Protein AF-A0A958TNK3-F1 (afdb_monomer_lite)

Radius of gyration: 30.86 Å; chains: 1; bounding box: 101×64×63 Å

Foldseek 3Di:
DVVVVVVVVVVVVVVVVVDDPVPPVPPVPPPDPDDEPDPADQQQEAEAEAQLLCLHDQQFHAQVSNCPRPSNVVQVVVVVHNHHDFFHPHFPHQQRWEDEPNHTPGGGGWDQLPVGTDGPQVSCVVVVHDDDDRDHYLQQAPELQGRGHHFYLDALLQQVFFQSSVVGSRVSNHANDNGGHNLNSNVVSVGQEYEYEQRQQSLVLVCVLVVNPCPRHRPDPVSSVVSVCCNVCSCPVNPRYYYYDYHPDSCPDCQFVVQAQLNADCPPPLCVVLLVVCCVPPQVLLQVLCVVVPNHQQGHRDDNHDRFGDKDFDPPAQFCLVSQLVSCCVPPNNVVSNVSSVVPRRIGGGDRPRTDGNVVVVVPSAFDPPDDPPVGD

Structure (mmCIF, N/CA/C/O backbone):
data_AF-A0A958TNK3-F1
#
_entry.id   AF-A0A958TNK3-F1
#
loop_
_atom_site.group_PDB
_atom_site.id
_atom_site.type_symbol
_atom_site.label_atom_id
_atom_site.label_alt_id
_atom_site.label_comp_id
_atom_site.label_asym_id
_atom_site.label_entity_id
_atom_site.label_seq_id
_atom_site.pdbx_PDB_ins_code
_atom_site.Cartn_x
_atom_site.Cartn_y
_atom_site.Cartn_z
_atom_site.occupancy
_atom_site.B_iso_or_equiv
_atom_site.auth_seq_id
_atom_site.auth_comp_id
_atom_site.auth_asym_id
_atom_site.auth_atom_id
_atom_site.pdbx_PDB_model_num
ATOM 1 N N . MET A 1 1 ? -66.612 41.570 -27.155 1.00 53.38 1 MET A N 1
ATOM 2 C CA . MET A 1 1 ? -66.924 41.486 -25.703 1.00 53.38 1 MET A CA 1
ATOM 3 C C . MET A 1 1 ? -67.588 40.175 -25.244 1.00 53.38 1 MET A C 1
ATOM 5 O O . MET A 1 1 ? -67.762 40.020 -24.043 1.00 53.38 1 MET A O 1
ATOM 9 N N . LYS A 1 2 ? -67.952 39.217 -26.122 1.00 54.91 2 LYS A N 1
ATOM 10 C CA . LYS A 1 2 ? -68.613 37.965 -25.689 1.00 54.91 2 LYS A CA 1
ATOM 11 C C . LYS A 1 2 ? -67.648 36.881 -25.172 1.00 54.91 2 LYS A C 1
ATOM 13 O O . LYS A 1 2 ? -68.051 36.101 -24.327 1.00 54.91 2 LYS A O 1
ATOM 18 N N . THR A 1 3 ? -66.380 36.882 -25.586 1.00 58.56 3 THR A N 1
ATOM 19 C CA . THR A 1 3 ? -65.400 35.835 -25.217 1.00 58.56 3 THR A CA 1
ATOM 20 C C . THR A 1 3 ? -64.622 36.130 -23.928 1.00 58.56 3 THR A C 1
ATOM 22 O O . THR A 1 3 ? -64.261 35.213 -23.203 1.00 58.56 3 THR A O 1
ATOM 25 N N . ILE A 1 4 ? -64.433 37.412 -23.584 1.00 71.44 4 ILE A N 1
ATOM 26 C CA . ILE A 1 4 ? -63.709 37.849 -22.372 1.00 71.44 4 ILE A CA 1
ATOM 27 C C . ILE A 1 4 ? -64.405 37.395 -21.082 1.00 71.44 4 ILE A C 1
ATOM 29 O O . ILE A 1 4 ? -63.732 37.067 -20.113 1.00 71.44 4 ILE A O 1
ATOM 33 N N . LYS A 1 5 ? -65.743 37.326 -21.073 1.00 66.69 5 LYS A N 1
ATOM 34 C CA . LYS A 1 5 ? -66.503 36.889 -19.893 1.00 66.69 5 LYS A CA 1
ATOM 35 C C . LYS A 1 5 ? -66.262 35.416 -19.561 1.00 66.69 5 LYS A C 1
ATOM 37 O O . LYS A 1 5 ? -66.186 35.086 -18.388 1.00 66.69 5 LYS A O 1
ATOM 42 N N . TYR A 1 6 ? -66.092 34.562 -20.571 1.00 70.94 6 TYR A N 1
ATOM 43 C CA . TYR A 1 6 ? -65.785 33.147 -20.361 1.00 70.94 6 TYR A CA 1
ATOM 44 C C . TYR A 1 6 ? -64.335 32.951 -19.922 1.00 70.94 6 TYR A C 1
ATOM 46 O O . TYR A 1 6 ? -64.097 32.176 -19.011 1.00 70.94 6 TYR A O 1
ATOM 54 N N . ILE A 1 7 ? -63.392 33.727 -20.468 1.00 74.06 7 ILE A N 1
ATOM 55 C CA . ILE A 1 7 ? -61.983 33.691 -20.041 1.00 74.06 7 ILE A CA 1
ATOM 56 C C . ILE A 1 7 ? -61.833 34.159 -18.584 1.00 74.06 7 ILE A C 1
ATOM 58 O O . ILE A 1 7 ? -61.132 33.517 -17.812 1.00 74.06 7 ILE A O 1
ATOM 62 N N . LEU A 1 8 ? -62.527 35.229 -18.179 1.00 74.06 8 LEU A N 1
ATOM 63 C CA . LEU A 1 8 ? -62.543 35.689 -16.784 1.00 74.06 8 LEU A CA 1
ATOM 64 C C . LEU A 1 8 ? -63.206 34.675 -15.847 1.00 74.06 8 LEU A C 1
ATOM 66 O O . LEU A 1 8 ? -62.714 34.465 -14.745 1.00 74.06 8 LEU A O 1
ATOM 70 N N . LEU A 1 9 ? -64.279 34.010 -16.283 1.00 73.31 9 LEU A N 1
ATOM 71 C CA . LEU A 1 9 ? -64.936 32.974 -15.487 1.00 73.31 9 LEU A CA 1
ATOM 72 C C . LEU A 1 9 ? -64.046 31.729 -15.329 1.00 73.31 9 LEU A C 1
ATOM 74 O O . LEU A 1 9 ? -63.971 31.172 -14.239 1.00 73.31 9 LEU A O 1
ATOM 78 N N . SER A 1 10 ? -63.318 31.340 -16.381 1.00 70.62 10 SER A N 1
ATOM 79 C CA . SER A 1 10 ? -62.314 30.271 -16.337 1.00 70.62 10 SER A CA 1
ATOM 80 C C . SER A 1 10 ? -61.117 30.637 -15.458 1.00 70.62 10 SER A C 1
ATOM 82 O O . SER A 1 10 ? -60.660 29.798 -14.694 1.00 70.62 10 SER A O 1
ATOM 84 N N . ALA A 1 11 ? -60.637 31.883 -15.507 1.00 70.62 11 ALA A N 1
ATOM 85 C CA . ALA A 1 11 ? -59.545 32.356 -14.654 1.00 70.62 11 ALA A CA 1
ATOM 86 C C . ALA A 1 11 ? -59.946 32.413 -13.170 1.00 70.62 11 ALA A C 1
ATOM 88 O O . ALA A 1 11 ? -59.134 32.103 -12.306 1.00 70.62 11 ALA A O 1
ATOM 89 N N . ILE A 1 12 ? -61.206 32.747 -12.874 1.00 72.12 12 ILE A N 1
ATOM 90 C CA . ILE A 1 12 ? -61.763 32.704 -11.516 1.00 72.12 12 ILE A CA 1
ATOM 91 C C . ILE A 1 12 ? -61.903 31.251 -11.033 1.00 72.12 12 ILE A C 1
ATOM 93 O O . ILE A 1 12 ? -61.515 30.948 -9.912 1.00 72.12 12 ILE A O 1
ATOM 97 N N . LEU A 1 13 ? -62.389 30.336 -11.879 1.00 65.88 13 LEU A N 1
ATOM 98 C CA . LEU A 1 13 ? -62.483 28.905 -11.553 1.00 65.88 13 LEU A CA 1
ATOM 99 C C . LEU A 1 13 ? -61.108 28.262 -11.316 1.00 65.88 13 LEU A C 1
ATOM 101 O O . LEU A 1 13 ? -60.961 27.487 -10.377 1.00 65.88 13 LEU A O 1
ATOM 105 N N . ILE A 1 14 ? -60.100 28.616 -12.117 1.00 65.62 14 ILE A N 1
ATOM 106 C CA . ILE A 1 14 ? -58.718 28.156 -11.918 1.00 65.62 14 ILE A CA 1
ATOM 107 C C . ILE A 1 14 ? -58.116 28.809 -10.664 1.00 65.62 14 ILE A C 1
ATOM 109 O O . ILE A 1 14 ? -57.473 28.117 -9.888 1.00 65.62 14 ILE A O 1
ATOM 113 N N . GLY A 1 15 ? -58.393 30.092 -10.401 1.00 63.41 15 GLY A N 1
ATOM 114 C CA . GLY A 1 15 ? -57.914 30.802 -9.208 1.00 63.41 15 GLY A CA 1
ATOM 115 C C . GLY A 1 15 ? -58.521 30.323 -7.882 1.00 63.41 15 GLY A C 1
ATOM 116 O O . GLY A 1 15 ? -57.849 30.385 -6.859 1.00 63.41 15 GLY A O 1
ATOM 117 N N . PHE A 1 16 ? -59.756 29.802 -7.884 1.00 57.78 16 PHE A N 1
ATOM 118 C CA . PHE A 1 16 ? -60.359 29.145 -6.711 1.00 57.78 16 PHE A CA 1
ATOM 119 C C . PHE A 1 16 ? -59.995 27.656 -6.592 1.00 57.78 16 PHE A C 1
ATOM 121 O O . PHE A 1 16 ? -60.150 27.082 -5.521 1.00 57.78 16 PHE A O 1
ATOM 128 N N . SER A 1 17 ? -59.499 27.037 -7.668 1.00 58.56 17 SER A N 1
ATOM 129 C CA . SER A 1 17 ? -58.980 25.663 -7.678 1.00 58.56 17 SER A CA 1
ATOM 130 C C . SER A 1 17 ? -57.476 25.588 -7.387 1.00 58.56 17 SER A C 1
ATOM 132 O O . SER A 1 17 ? -56.976 24.488 -7.165 1.00 58.56 17 SER A O 1
ATOM 134 N N . SER A 1 18 ? -56.743 26.708 -7.429 1.00 54.41 18 SER A N 1
ATOM 135 C CA . SER A 1 18 ? -55.276 26.713 -7.347 1.00 54.41 18 SER A CA 1
ATOM 136 C C . SER A 1 18 ? -54.702 26.983 -5.958 1.00 54.41 18 SER A C 1
ATOM 138 O O . SER A 1 18 ? -53.487 27.063 -5.850 1.00 54.41 18 SER A O 1
ATOM 140 N N . CYS A 1 19 ? -55.523 27.144 -4.916 1.00 58.47 19 CYS A N 1
ATOM 141 C CA . CYS A 1 19 ? -55.042 27.279 -3.537 1.00 58.47 19 CYS A CA 1
ATOM 142 C C . CYS A 1 19 ? -56.043 26.684 -2.539 1.00 58.47 19 CYS A C 1
ATOM 144 O O . CYS A 1 19 ? -56.707 27.397 -1.790 1.00 58.47 19 CYS A O 1
ATOM 146 N N . SER A 1 20 ? -56.105 25.362 -2.507 1.00 51.72 20 SER A N 1
ATOM 147 C CA . SER A 1 20 ? -56.088 24.650 -1.233 1.00 51.72 20 SER A CA 1
ATOM 148 C C . SER A 1 20 ? -55.360 23.338 -1.488 1.00 51.72 20 SER A C 1
ATOM 150 O O . SER A 1 20 ? -55.982 22.292 -1.671 1.00 51.72 20 SER A O 1
ATOM 152 N N . GLU A 1 21 ? -54.030 23.403 -1.580 1.00 46.47 21 GLU A N 1
ATOM 153 C CA . GLU A 1 21 ? -53.270 22.260 -1.093 1.00 46.47 21 GLU A CA 1
ATOM 154 C C . GLU A 1 21 ? -53.630 22.190 0.386 1.00 46.47 21 GLU A C 1
ATOM 156 O O . GLU A 1 21 ? -53.242 23.043 1.186 1.00 46.47 21 GLU A O 1
ATOM 161 N N . ASP A 1 22 ? -54.495 21.234 0.709 1.00 49.38 22 ASP A N 1
ATOM 162 C CA . ASP A 1 22 ? -54.652 20.701 2.054 1.00 49.38 22 ASP A CA 1
ATOM 163 C C . ASP A 1 22 ? -53.335 19.967 2.365 1.00 49.38 22 ASP A C 1
ATOM 165 O O . ASP A 1 22 ? -53.289 18.755 2.548 1.00 49.38 22 ASP A O 1
ATOM 169 N N . ASP A 1 23 ? -52.226 20.711 2.362 1.00 50.12 23 ASP A N 1
ATOM 170 C CA . ASP A 1 23 ? -50.974 20.307 2.971 1.00 50.12 23 ASP A CA 1
ATOM 171 C C . ASP A 1 23 ? -51.233 20.405 4.468 1.00 50.12 23 ASP A C 1
ATOM 173 O O . ASP A 1 23 ? -50.803 21.320 5.179 1.00 50.12 23 ASP A O 1
ATOM 177 N N . SER A 1 24 ? -52.022 19.449 4.960 1.00 54.31 24 SER A N 1
ATOM 178 C CA . SER A 1 24 ? -51.917 19.036 6.336 1.00 54.31 24 SER A CA 1
ATOM 179 C C . SER A 1 24 ? -50.426 18.844 6.578 1.00 54.31 24 SER A C 1
ATOM 181 O O . SER A 1 24 ? -49.809 17.943 6.017 1.00 54.31 24 SER A O 1
ATOM 183 N N . ASN A 1 25 ? -49.859 19.680 7.443 1.00 52.59 25 ASN A N 1
ATOM 184 C CA . ASN A 1 25 ? -48.531 19.505 8.030 1.00 52.59 25 ASN A CA 1
ATOM 185 C C . ASN A 1 25 ? -48.393 18.178 8.810 1.00 52.59 25 ASN A C 1
ATOM 187 O O . ASN A 1 25 ? -47.415 17.984 9.534 1.00 52.59 25 ASN A O 1
ATOM 191 N N . ASP A 1 26 ? -49.348 17.261 8.668 1.00 56.66 26 ASP A N 1
ATOM 192 C CA . ASP A 1 26 ? -49.180 15.851 8.935 1.00 56.66 26 ASP A CA 1
ATOM 193 C C . ASP A 1 26 ? -48.172 15.317 7.917 1.00 56.66 26 ASP A C 1
ATOM 195 O O . ASP A 1 26 ? -48.509 14.697 6.908 1.00 56.66 26 ASP A O 1
ATOM 199 N N . MET A 1 27 ? -46.887 15.552 8.207 1.00 57.31 27 MET A N 1
ATOM 200 C CA . MET A 1 27 ? -45.857 14.609 7.808 1.00 57.31 27 MET A CA 1
ATOM 201 C C . MET A 1 27 ? -46.426 13.235 8.135 1.00 57.31 27 MET A C 1
ATOM 203 O O . MET A 1 27 ? -46.647 12.927 9.309 1.00 57.31 27 MET A O 1
ATOM 207 N N . VAL A 1 28 ? -46.717 12.437 7.111 1.00 61.59 28 VAL A N 1
ATOM 208 C CA . VAL A 1 28 ? -46.969 11.017 7.299 1.00 61.59 28 VAL A CA 1
ATOM 209 C C . VAL A 1 28 ? -45.675 10.491 7.903 1.00 61.59 28 VAL A C 1
ATOM 211 O O . VAL A 1 28 ? -44.688 10.274 7.203 1.00 61.59 28 VAL A O 1
ATOM 214 N N . VAL A 1 29 ? -45.635 10.411 9.233 1.00 66.38 29 VAL A N 1
ATOM 215 C CA . VAL A 1 29 ? -44.546 9.780 9.961 1.00 66.38 29 VAL A CA 1
ATOM 216 C C . VAL A 1 29 ? -44.725 8.303 9.673 1.00 66.38 29 VAL A C 1
ATOM 218 O O . VAL A 1 29 ? -45.420 7.597 10.401 1.00 66.38 29 VAL A O 1
ATOM 221 N N . GLU A 1 30 ? -44.169 7.864 8.545 1.00 73.56 30 GLU A N 1
ATOM 222 C CA . GLU A 1 30 ? -43.957 6.453 8.259 1.00 73.56 30 GLU A CA 1
ATOM 223 C C . GLU A 1 30 ? -43.263 5.877 9.501 1.00 73.56 30 GLU A C 1
ATOM 225 O O . GLU A 1 30 ? -42.163 6.332 9.845 1.00 73.56 30 GLU A O 1
ATOM 230 N N . PRO A 1 31 ? -43.908 4.962 10.247 1.00 78.25 31 PRO A N 1
ATOM 231 C CA . PRO A 1 31 ? -43.285 4.384 11.418 1.00 78.25 31 PRO A CA 1
ATOM 232 C C . PRO A 1 31 ? -42.034 3.653 10.942 1.00 78.25 31 PRO A C 1
ATOM 234 O O . PRO A 1 31 ? -42.117 2.666 10.209 1.00 78.25 31 PRO A O 1
ATOM 237 N N . LEU A 1 32 ? -40.866 4.169 11.330 1.00 80.50 32 LEU A N 1
ATOM 238 C CA . LEU A 1 32 ? -39.608 3.493 11.061 1.00 80.50 32 LEU A CA 1
ATOM 239 C C . LEU A 1 32 ? -39.682 2.085 11.666 1.00 80.50 32 LEU A C 1
ATOM 241 O O . LEU A 1 32 ? -40.252 1.921 12.752 1.00 80.50 32 LEU A O 1
ATOM 245 N N . PRO A 1 33 ? -39.129 1.067 10.983 1.00 82.56 33 PRO A N 1
ATOM 246 C CA . PRO A 1 33 ? -39.078 -0.268 11.551 1.00 82.56 33 PRO A CA 1
ATOM 247 C C . PRO A 1 33 ? -38.364 -0.215 12.902 1.00 82.56 33 PRO A C 1
ATOM 249 O O . PRO A 1 33 ? -37.409 0.544 13.087 1.00 82.56 33 PRO A O 1
ATOM 252 N N . GLU A 1 34 ? -38.834 -1.027 13.847 1.00 86.56 34 GLU A N 1
ATOM 253 C CA . GLU A 1 34 ? -38.194 -1.140 15.152 1.00 86.56 34 GLU A CA 1
ATOM 254 C C . GLU A 1 34 ? -36.725 -1.535 14.969 1.00 86.56 34 GLU A C 1
ATOM 256 O O . GLU A 1 34 ? -36.399 -2.504 14.275 1.00 86.56 34 GLU A O 1
ATOM 261 N N . LEU A 1 35 ? -35.828 -0.770 15.592 1.00 87.31 35 LEU A N 1
ATOM 262 C CA . LEU A 1 35 ? -34.416 -1.105 15.603 1.00 87.31 35 LEU A CA 1
ATOM 263 C C . LEU A 1 35 ? -34.222 -2.383 16.421 1.00 87.31 35 LEU A C 1
ATOM 265 O O . LEU A 1 35 ? -34.362 -2.383 17.640 1.00 87.31 35 LEU A O 1
ATOM 269 N N . THR A 1 36 ? -33.858 -3.467 15.744 1.00 90.44 36 THR A N 1
ATOM 270 C CA . THR A 1 36 ? -33.540 -4.747 16.373 1.00 90.44 36 THR A CA 1
ATOM 271 C C . THR A 1 36 ? -32.129 -5.180 16.009 1.00 90.44 36 THR A C 1
ATOM 273 O O . THR A 1 36 ? -31.716 -5.128 14.852 1.00 90.44 36 THR A O 1
ATOM 276 N N . THR A 1 37 ? -31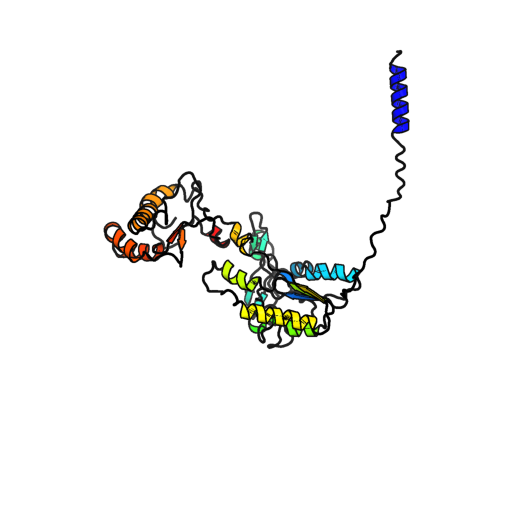.378 -5.644 17.004 1.00 89.81 37 THR A N 1
ATOM 277 C CA . THR A 1 37 ? -30.064 -6.271 16.803 1.00 89.81 37 THR A CA 1
ATOM 278 C C . THR A 1 37 ? -30.180 -7.767 16.492 1.00 89.81 37 THR A C 1
ATOM 280 O O . THR A 1 37 ? -29.174 -8.452 16.282 1.00 89.81 37 THR A O 1
ATOM 283 N N . GLY A 1 38 ? -31.407 -8.302 16.457 1.00 91.25 38 GLY A N 1
ATOM 284 C CA . GLY A 1 38 ? -31.675 -9.723 16.298 1.00 91.25 38 GLY A CA 1
ATOM 285 C C . GLY A 1 38 ? -31.008 -10.535 17.407 1.00 91.25 38 GLY A C 1
ATOM 286 O O . GLY A 1 38 ? -31.445 -10.525 18.550 1.00 91.25 38 GLY A O 1
ATOM 287 N N . SER A 1 39 ? -29.947 -11.263 17.053 1.00 91.25 39 SER A N 1
ATOM 288 C CA . SER A 1 39 ? -29.179 -12.088 17.996 1.00 91.25 39 SER A CA 1
ATOM 289 C C . SER A 1 39 ? -27.736 -11.611 18.198 1.00 91.25 39 SER A C 1
ATOM 291 O O . SER A 1 39 ? -26.928 -12.358 18.759 1.00 91.25 39 SER A O 1
ATOM 293 N N . ALA A 1 40 ? -27.388 -10.429 17.682 1.00 93.62 40 ALA A N 1
ATOM 294 C CA . ALA A 1 40 ? -26.079 -9.819 17.869 1.00 93.62 40 ALA A CA 1
ATOM 295 C C . ALA A 1 40 ? -26.028 -9.054 19.199 1.00 93.62 40 ALA A C 1
ATOM 297 O O . ALA A 1 40 ? -26.969 -8.345 19.554 1.00 93.62 40 ALA A O 1
ATOM 298 N N . ASP A 1 41 ? -24.911 -9.190 19.910 1.00 96.19 41 ASP A N 1
ATOM 299 C CA . ASP A 1 41 ? -24.635 -8.482 21.158 1.00 96.19 41 ASP A CA 1
ATOM 300 C C . ASP A 1 41 ? -23.468 -7.517 20.943 1.00 96.19 41 ASP A C 1
ATOM 302 O O . ASP A 1 41 ? -22.305 -7.919 20.946 1.00 96.19 41 ASP A O 1
ATOM 306 N N . PHE A 1 42 ? -23.775 -6.235 20.758 1.00 97.12 42 PHE A N 1
ATOM 307 C CA . PHE A 1 42 ? -22.773 -5.198 20.510 1.00 97.12 42 PHE A CA 1
ATOM 308 C C . PHE A 1 42 ? -22.191 -4.570 21.786 1.00 97.12 42 PHE A C 1
ATOM 310 O O . PHE A 1 42 ? -21.427 -3.603 21.691 1.00 97.12 42 PHE A O 1
ATOM 317 N N . SER A 1 43 ? -22.527 -5.084 22.976 1.00 97.12 43 SER A N 1
ATOM 318 C CA . SER A 1 43 ? -22.109 -4.492 24.257 1.00 97.12 43 SER A CA 1
ATOM 319 C C . SER A 1 43 ? -20.586 -4.357 24.396 1.00 97.12 43 SER A C 1
ATOM 321 O O . SER A 1 43 ? -20.106 -3.403 25.013 1.00 97.12 43 SER A O 1
ATOM 323 N N . LYS A 1 44 ? -19.811 -5.237 23.750 1.00 98.00 44 LYS A N 1
ATOM 324 C CA . LYS A 1 44 ? -18.354 -5.134 23.623 1.00 98.00 44 LYS A CA 1
ATOM 325 C C . LYS A 1 44 ? -17.893 -5.446 22.197 1.00 98.00 44 LYS A C 1
ATOM 327 O O . LYS A 1 44 ? -17.463 -6.558 21.889 1.00 98.00 44 LYS A O 1
ATOM 332 N N . TYR A 1 45 ? -17.961 -4.440 21.328 1.00 98.69 45 TYR A N 1
ATOM 333 C CA . TYR A 1 45 ? -17.415 -4.517 19.972 1.00 98.69 45 TYR A CA 1
ATOM 334 C C . TYR A 1 45 ? -15.883 -4.397 19.971 1.00 98.69 45 TYR A C 1
ATOM 336 O O . TYR A 1 45 ? -15.350 -3.426 20.510 1.00 98.69 45 TYR A O 1
ATOM 344 N N . VAL A 1 46 ? -15.182 -5.349 19.346 1.00 98.81 46 VAL A N 1
ATOM 345 C CA . VAL A 1 46 ? -13.727 -5.301 19.111 1.00 98.81 46 VAL A CA 1
ATOM 346 C C . VAL A 1 46 ? -13.422 -5.462 17.623 1.00 98.81 46 VAL A C 1
ATOM 348 O O . VAL A 1 46 ? -13.855 -6.418 16.983 1.00 98.81 46 VAL A O 1
ATOM 351 N N . ALA A 1 47 ? -12.644 -4.542 17.066 1.00 98.75 47 ALA A N 1
ATOM 352 C CA . ALA A 1 47 ? -12.209 -4.591 15.678 1.00 98.75 47 ALA A CA 1
ATOM 353 C C . ALA A 1 47 ? -10.747 -5.032 15.597 1.00 98.75 47 ALA A C 1
ATOM 355 O O . ALA A 1 47 ? -9.895 -4.466 16.278 1.00 98.75 47 ALA A O 1
ATOM 356 N N . VAL A 1 48 ? -10.449 -6.024 14.758 1.00 98.75 48 VAL A N 1
ATOM 357 C CA . VAL A 1 48 ? -9.090 -6.536 14.543 1.00 98.75 48 VAL A CA 1
ATOM 358 C C . VAL A 1 48 ? -8.811 -6.580 13.043 1.00 98.75 48 VAL A C 1
ATOM 360 O O . VAL A 1 48 ? -9.640 -7.033 12.252 1.00 98.75 48 VAL A O 1
ATOM 363 N N . GLY A 1 49 ? -7.640 -6.101 12.638 1.00 97.88 49 GLY A N 1
ATOM 364 C CA . GLY A 1 49 ? -7.249 -6.081 11.234 1.00 97.88 49 GLY A CA 1
ATOM 365 C C . GLY A 1 49 ? -5.999 -5.248 11.003 1.00 97.88 49 GLY A C 1
ATOM 366 O O . GLY A 1 49 ? -5.177 -5.070 11.905 1.00 97.88 49 GLY A O 1
ATOM 367 N N . ALA A 1 50 ? -5.846 -4.749 9.781 1.00 96.62 50 ALA A N 1
ATOM 368 C CA . ALA A 1 50 ? -4.667 -3.994 9.378 1.00 96.62 50 ALA A CA 1
ATOM 369 C C . ALA A 1 50 ? -4.952 -2.482 9.273 1.00 96.62 50 ALA A C 1
ATOM 371 O O . ALA A 1 50 ? -5.502 -1.861 10.185 1.00 96.62 50 ALA A O 1
ATOM 372 N N . SER A 1 51 ? -4.557 -1.879 8.151 1.00 96.38 51 SER A N 1
ATOM 373 C CA . SER A 1 51 ? -4.549 -0.434 7.927 1.00 96.38 51 SER A CA 1
ATOM 374 C C . SER A 1 51 ? -5.952 0.193 7.917 1.00 96.38 51 SER A C 1
ATOM 376 O O . SER A 1 51 ? -6.159 1.204 8.585 1.00 96.38 51 SER A O 1
ATOM 378 N N . PHE A 1 52 ? -6.931 -0.405 7.227 1.00 94.69 52 PHE A N 1
ATOM 379 C CA . PHE A 1 52 ? -8.300 0.136 7.168 1.00 94.69 52 PHE A CA 1
ATOM 380 C C . PHE A 1 52 ? -8.996 0.104 8.528 1.00 94.69 52 PHE A C 1
ATOM 382 O O . PHE A 1 52 ? -9.622 1.085 8.925 1.00 94.69 52 PHE A O 1
ATOM 389 N N . THR A 1 53 ? -8.813 -0.981 9.284 1.00 98.19 53 THR A N 1
ATOM 390 C CA . THR A 1 53 ? -9.300 -1.093 10.665 1.00 98.19 53 THR A CA 1
ATOM 391 C C . THR A 1 53 ? -8.728 0.010 11.545 1.00 98.19 53 THR A C 1
ATOM 393 O O . THR A 1 53 ? -9.456 0.598 12.337 1.00 98.19 53 THR A O 1
ATOM 396 N N . ALA A 1 54 ? -7.447 0.346 11.370 1.00 98.31 54 ALA A N 1
ATOM 397 C CA . ALA A 1 54 ? -6.803 1.400 12.142 1.00 98.31 54 ALA A CA 1
ATOM 398 C C . ALA A 1 54 ? -7.344 2.802 11.815 1.00 98.31 54 ALA A C 1
ATOM 400 O O . ALA A 1 54 ? -7.195 3.698 12.635 1.00 98.31 54 ALA A O 1
ATOM 401 N N . GLY A 1 55 ? -7.936 3.016 10.634 1.00 98.06 55 GLY A N 1
ATOM 402 C CA . GLY A 1 55 ? -8.209 4.356 10.101 1.00 98.06 55 GLY A CA 1
ATOM 403 C C . GLY A 1 55 ? -7.012 4.977 9.377 1.00 98.06 55 GLY A C 1
ATOM 404 O O . GLY A 1 55 ? -6.870 6.198 9.342 1.00 98.06 55 GLY A O 1
ATOM 405 N N . TYR A 1 56 ? -6.116 4.146 8.834 1.00 97.81 56 TYR A N 1
ATOM 406 C CA . TYR A 1 56 ? -5.002 4.609 8.012 1.00 97.81 56 TYR A CA 1
ATOM 407 C C . TYR A 1 56 ? -5.529 5.146 6.678 1.00 97.81 56 TYR A C 1
ATOM 409 O O . TYR A 1 56 ? -6.230 4.445 5.948 1.00 97.81 56 TYR A O 1
ATOM 417 N N . THR A 1 57 ? -5.162 6.377 6.343 1.00 96.88 57 THR A N 1
ATOM 418 C CA . THR A 1 57 ? -5.555 7.041 5.097 1.00 96.88 57 THR A CA 1
ATOM 419 C C . THR A 1 57 ? -4.485 8.047 4.697 1.00 96.88 57 THR A C 1
ATOM 421 O O . THR A 1 57 ? -3.619 8.393 5.496 1.00 96.88 57 THR A O 1
ATOM 424 N N . ASP A 1 58 ? -4.504 8.503 3.447 1.00 96.12 58 ASP A N 1
ATOM 425 C CA . ASP A 1 58 ? -3.559 9.499 2.934 1.00 96.12 58 ASP A CA 1
ATOM 426 C C . ASP A 1 58 ? -2.077 9.136 3.174 1.00 96.12 58 ASP A C 1
ATOM 428 O O . ASP A 1 58 ? -1.234 10.009 3.341 1.00 96.12 58 ASP A O 1
ATOM 432 N N . GLY A 1 59 ? -1.721 7.851 3.248 1.00 94.81 59 GLY A N 1
ATOM 433 C CA . GLY A 1 59 ? -0.343 7.443 3.548 1.00 94.81 59 GLY A CA 1
ATOM 434 C C . GLY A 1 59 ? 0.112 7.704 4.993 1.00 94.81 59 GLY A C 1
ATOM 435 O O . GLY A 1 59 ? 1.316 7.776 5.237 1.00 94.81 59 GLY A O 1
ATOM 436 N N . GLY A 1 60 ? -0.806 7.846 5.955 1.00 97.38 60 GLY A N 1
ATOM 437 C CA . GLY A 1 60 ? -0.473 7.971 7.375 1.00 97.38 60 GLY A CA 1
ATOM 438 C C . GLY A 1 60 ? -1.578 7.495 8.322 1.00 97.38 60 GLY A C 1
ATOM 439 O O . GLY A 1 60 ? -2.712 7.234 7.921 1.00 97.38 60 GLY A O 1
ATOM 440 N N . LEU A 1 61 ? -1.248 7.409 9.613 1.00 98.31 61 LEU A N 1
ATOM 441 C CA . LEU A 1 61 ? -2.229 7.201 10.684 1.00 98.31 61 LEU A CA 1
ATOM 442 C C . LEU A 1 61 ? -2.299 8.465 11.533 1.00 98.31 61 LEU A C 1
ATOM 444 O O . LEU A 1 61 ? -1.269 8.971 11.972 1.00 98.31 61 LEU A O 1
ATOM 448 N N . PHE A 1 62 ? -3.501 8.983 11.756 1.00 98.38 62 PHE A N 1
ATOM 449 C CA . PHE A 1 62 ? -3.709 10.237 12.469 1.00 98.38 62 PHE A CA 1
ATOM 450 C C . PHE A 1 62 ? -5.103 10.318 13.088 1.00 98.38 62 PHE A C 1
ATOM 452 O O . PHE A 1 62 ? -6.006 9.611 12.645 1.00 98.38 62 PHE A O 1
ATOM 459 N N . ILE A 1 63 ? -5.282 11.213 14.067 1.00 98.56 63 ILE A N 1
ATOM 460 C CA . ILE A 1 63 ? -6.515 11.332 14.866 1.00 98.56 63 ILE A CA 1
ATOM 461 C C . ILE A 1 63 ? -7.763 11.398 13.981 1.00 98.56 63 ILE A C 1
ATOM 463 O O . ILE A 1 63 ? -8.644 10.556 14.120 1.00 98.56 63 ILE A O 1
ATOM 467 N N . ALA A 1 64 ? -7.822 12.332 13.029 1.00 98.31 64 ALA A N 1
ATOM 468 C CA . ALA A 1 64 ? -9.012 12.494 12.195 1.00 98.31 64 ALA A CA 1
ATOM 469 C C . ALA A 1 64 ? -9.299 11.255 11.321 1.00 98.31 64 ALA A C 1
ATOM 471 O O . ALA A 1 64 ? -10.461 10.911 11.124 1.00 98.31 64 ALA A O 1
ATOM 472 N N . GLY A 1 65 ? -8.274 10.542 10.839 1.00 98.25 65 GLY A N 1
ATOM 473 C CA . GLY A 1 65 ? -8.457 9.271 10.127 1.00 98.25 65 GLY A CA 1
ATOM 474 C C . GLY A 1 65 ? -9.004 8.166 11.037 1.00 98.25 65 GLY A C 1
ATOM 475 O O . GLY A 1 65 ? -9.910 7.431 10.653 1.00 98.25 65 GLY A O 1
ATOM 476 N N . GLN A 1 66 ? -8.524 8.097 12.280 1.00 98.62 66 GLN A N 1
ATOM 477 C CA . GLN A 1 66 ? -9.001 7.140 13.283 1.00 98.62 66 GLN A CA 1
ATOM 478 C C . GLN A 1 66 ? -10.445 7.432 13.712 1.00 98.62 66 GLN A C 1
ATOM 480 O O . GLN A 1 66 ? -11.255 6.512 13.839 1.00 98.62 66 GLN A O 1
ATOM 485 N N . GLU A 1 67 ? -10.793 8.702 13.910 1.00 98.19 67 GLU A N 1
ATOM 486 C CA . GLU A 1 67 ? -12.148 9.141 14.266 1.00 98.19 67 GLU A CA 1
ATOM 487 C C . GLU A 1 67 ? -13.165 8.924 13.139 1.00 98.19 67 GLU A C 1
ATOM 489 O O . GLU A 1 67 ? -14.345 8.756 13.420 1.00 98.19 67 GLU A O 1
ATOM 494 N N . ASN A 1 68 ? -12.710 8.843 11.887 1.00 97.88 68 ASN A N 1
ATOM 495 C CA . ASN A 1 68 ? -13.545 8.526 10.724 1.00 97.88 68 ASN A CA 1
ATOM 496 C C . ASN A 1 68 ? -13.317 7.096 10.200 1.00 97.88 68 ASN A C 1
ATOM 498 O O . ASN A 1 68 ? -13.690 6.770 9.073 1.00 97.88 68 ASN A O 1
ATOM 502 N N . SER A 1 69 ? -12.687 6.230 10.998 1.00 98.25 69 SER A N 1
ATOM 503 C CA . SER A 1 69 ? -12.460 4.836 10.622 1.00 98.25 69 SER A CA 1
ATOM 504 C C . SER A 1 69 ? -13.772 4.050 10.598 1.00 98.25 69 SER A C 1
ATOM 506 O O . SER A 1 69 ? -14.700 4.328 11.364 1.00 98.25 69 SER A O 1
ATOM 508 N N . PHE A 1 70 ? -13.850 3.016 9.755 1.00 97.75 70 PHE A N 1
ATOM 509 C CA . PHE A 1 70 ? -15.065 2.204 9.673 1.00 97.75 70 PHE A CA 1
ATOM 510 C C . PHE A 1 70 ? -15.453 1.571 11.029 1.00 97.75 70 PHE A C 1
ATOM 512 O O . PHE A 1 70 ? -16.648 1.572 11.330 1.00 97.75 70 PHE A O 1
ATOM 519 N N . PRO A 1 71 ? -14.529 1.092 11.902 1.00 98.38 71 PRO A N 1
ATOM 520 C CA . PRO A 1 71 ? -14.928 0.562 13.200 1.00 98.38 71 PRO A CA 1
ATOM 521 C C . PRO A 1 71 ? -15.520 1.638 14.104 1.00 98.38 71 PRO A C 1
ATOM 523 O O . PRO A 1 71 ? -16.490 1.373 14.812 1.00 98.38 71 PRO A O 1
ATOM 526 N N . LYS A 1 72 ? -14.984 2.863 14.054 1.00 98.38 72 LYS A N 1
ATOM 527 C CA . LYS A 1 72 ? -15.526 3.986 14.816 1.00 98.38 72 LYS A CA 1
ATOM 528 C C . LYS A 1 72 ? -16.949 4.317 14.366 1.00 98.38 72 LYS A C 1
ATOM 530 O O . LYS A 1 72 ? -17.844 4.331 15.209 1.00 98.38 72 LYS A O 1
ATOM 535 N N . ILE A 1 73 ? -17.173 4.446 13.061 1.00 98.31 73 ILE A N 1
ATOM 536 C CA . ILE A 1 73 ? -18.504 4.697 12.487 1.00 98.31 73 ILE A CA 1
ATOM 537 C C . ILE A 1 73 ? -19.478 3.563 12.847 1.00 98.31 73 ILE A C 1
ATOM 539 O O . ILE A 1 73 ? -20.591 3.817 13.303 1.00 98.31 73 ILE A O 1
ATOM 543 N N . MET A 1 74 ? -19.058 2.298 12.719 1.00 97.62 74 MET A N 1
ATOM 544 C CA . MET A 1 74 ? -19.884 1.151 13.115 1.00 97.62 74 MET A CA 1
ATOM 545 C C . MET A 1 74 ? -20.237 1.182 14.602 1.00 97.62 74 MET A C 1
ATOM 547 O O . MET A 1 74 ? -21.384 0.924 14.956 1.00 97.62 74 MET A O 1
ATOM 551 N N . SER A 1 75 ? -19.287 1.531 15.474 1.00 98.12 75 SER A N 1
ATOM 552 C CA . SER A 1 75 ? -19.538 1.606 16.917 1.00 98.12 75 SER A CA 1
ATOM 553 C C . SER A 1 75 ? -20.597 2.647 17.285 1.00 98.12 75 SER A C 1
ATOM 555 O O . SER A 1 75 ? -21.396 2.416 18.190 1.00 98.12 75 SER A O 1
ATOM 557 N N . GLU A 1 76 ? -20.653 3.761 16.553 1.00 97.56 76 GLU A N 1
ATOM 558 C CA . GLU A 1 76 ? -21.665 4.802 16.747 1.00 97.56 76 GLU A CA 1
ATOM 559 C C . GLU A 1 76 ? -23.057 4.303 16.356 1.00 97.56 76 GLU A C 1
ATOM 561 O O . GLU A 1 76 ? -24.026 4.577 17.062 1.00 97.56 76 GLU A O 1
ATOM 566 N N . GLN A 1 77 ? -23.156 3.496 15.295 1.00 96.00 77 GLN A N 1
ATOM 567 C CA . GLN A 1 77 ? -24.414 2.838 14.929 1.00 96.00 77 GLN A CA 1
ATOM 568 C C . GLN A 1 77 ? -24.802 1.759 15.947 1.00 96.00 77 GLN A C 1
ATOM 570 O O . GLN A 1 77 ? -25.960 1.655 16.346 1.00 96.00 77 GLN A O 1
ATOM 575 N N . PHE A 1 78 ? -23.835 0.977 16.428 1.00 96.69 78 PHE A N 1
ATOM 576 C CA . PHE A 1 78 ? -24.076 -0.049 17.439 1.00 96.69 78 PHE A CA 1
ATOM 577 C C . PHE A 1 78 ? -24.560 0.528 18.766 1.00 96.69 78 PHE A C 1
ATOM 579 O O . PHE A 1 78 ? -25.382 -0.108 19.422 1.00 96.69 78 PHE A O 1
ATOM 586 N N . ALA A 1 79 ? -24.133 1.738 19.137 1.00 95.81 79 ALA A N 1
ATOM 587 C CA . ALA A 1 79 ? -24.628 2.425 20.329 1.00 95.81 79 ALA A CA 1
ATOM 588 C C . ALA A 1 79 ? -26.159 2.605 20.315 1.00 95.81 79 ALA A C 1
ATOM 590 O O . ALA A 1 79 ? -26.792 2.525 21.367 1.00 95.81 79 ALA A O 1
ATOM 591 N N . MET A 1 80 ? -26.776 2.756 19.135 1.00 92.94 80 MET A N 1
ATOM 592 C CA . MET A 1 80 ? -28.238 2.829 18.998 1.00 92.94 80 MET A CA 1
ATOM 593 C C . MET A 1 80 ? -28.928 1.497 19.345 1.00 92.94 80 MET A C 1
ATOM 595 O O . MET A 1 80 ? -30.075 1.496 19.780 1.00 92.94 80 MET A O 1
ATOM 599 N N . GLY A 1 81 ? -28.227 0.369 19.185 1.00 91.56 81 GLY A N 1
ATOM 600 C CA . GLY A 1 81 ? -28.696 -0.988 19.485 1.00 91.56 81 GLY A CA 1
ATOM 601 C C . GLY A 1 81 ? -28.169 -1.564 20.806 1.00 91.56 81 GLY A C 1
ATOM 602 O O . GLY A 1 81 ? -28.076 -2.782 20.934 1.00 91.56 81 GLY A O 1
ATOM 603 N N . GLY A 1 82 ? -27.772 -0.725 21.769 1.00 93.00 82 GLY A N 1
ATOM 604 C CA . GLY A 1 82 ? -27.231 -1.178 23.062 1.00 93.00 82 GLY A CA 1
ATOM 605 C C . GLY A 1 82 ? -25.727 -1.481 23.061 1.00 93.00 82 GLY A C 1
ATOM 606 O O . GLY A 1 82 ? -25.230 -2.156 23.963 1.00 93.00 82 GLY A O 1
ATOM 607 N N . GLY A 1 83 ? -24.998 -0.998 22.055 1.00 95.81 83 GLY A N 1
ATOM 608 C CA . GLY A 1 83 ? -23.546 -1.105 21.978 1.00 95.81 83 GLY A CA 1
ATOM 609 C C . GLY A 1 83 ? -22.819 -0.320 23.071 1.00 95.81 83 GLY A C 1
ATOM 610 O O . GLY A 1 83 ? -23.286 0.722 23.532 1.00 95.81 83 GLY A O 1
ATOM 611 N N . GLY A 1 84 ? -21.665 -0.838 23.492 1.00 95.00 84 GLY A N 1
ATOM 612 C CA . GLY A 1 84 ? -20.829 -0.214 24.518 1.00 95.00 84 GLY A CA 1
ATOM 613 C C . GLY A 1 84 ? -19.926 0.905 23.996 1.00 95.00 84 GLY A C 1
ATOM 614 O O . GLY A 1 84 ? -19.950 1.277 22.823 1.00 95.00 84 GLY A O 1
ATOM 615 N N . SER A 1 85 ? -19.076 1.431 24.882 1.00 96.00 85 SER A N 1
ATOM 616 C CA . SER A 1 85 ? -18.050 2.399 24.493 1.00 96.00 85 SER A CA 1
ATOM 617 C C . SER A 1 85 ? -17.001 1.770 23.569 1.00 96.00 85 SER A C 1
ATOM 619 O O . SER A 1 85 ? -16.636 0.598 23.702 1.00 96.00 85 SER A O 1
ATOM 621 N N . PHE A 1 86 ? -16.497 2.584 22.639 1.00 98.44 86 PHE A N 1
ATOM 622 C CA . PHE A 1 86 ? -15.466 2.194 21.685 1.00 98.44 86 PHE A CA 1
ATOM 623 C C . PHE A 1 86 ? -14.255 3.116 21.805 1.00 98.44 86 PHE A C 1
ATOM 625 O O . PHE A 1 86 ? -14.312 4.292 21.432 1.00 98.44 86 PHE A O 1
ATOM 632 N N . THR A 1 87 ? -13.160 2.588 22.349 1.00 98.25 87 THR A N 1
ATOM 633 C CA . THR A 1 87 ? -11.893 3.303 22.513 1.00 98.25 87 THR A CA 1
ATOM 634 C C . THR A 1 87 ? -10.902 2.905 21.424 1.00 98.25 87 THR A C 1
ATOM 636 O O . THR A 1 87 ? -10.802 1.743 21.026 1.00 98.25 87 THR A O 1
ATOM 639 N N . GLN A 1 88 ? -10.147 3.889 20.936 1.00 98.00 88 GLN A N 1
ATOM 640 C CA . GLN A 1 88 ? -9.132 3.705 19.901 1.00 98.00 88 GLN A CA 1
ATOM 641 C C . GLN A 1 88 ? -7.781 4.219 20.396 1.00 98.00 88 GLN A C 1
ATOM 643 O O . GLN A 1 88 ? -7.751 5.213 21.128 1.00 98.00 88 GLN A O 1
ATOM 648 N N . PRO A 1 89 ? -6.668 3.600 19.978 1.00 97.75 89 PRO A N 1
ATOM 649 C CA . PRO A 1 89 ? -5.336 4.073 20.321 1.00 97.75 89 PRO A CA 1
ATOM 650 C C . PRO A 1 89 ? -4.948 5.270 19.452 1.00 97.75 89 PRO A C 1
ATOM 652 O O . PRO A 1 89 ? -4.175 5.149 18.494 1.00 97.75 89 PRO A O 1
ATOM 655 N N . LEU A 1 90 ? -5.519 6.433 19.763 1.00 98.38 90 LEU A N 1
ATOM 656 C CA . LEU A 1 90 ? -5.298 7.640 18.979 1.00 98.38 90 LEU A CA 1
ATOM 657 C C . LEU A 1 90 ? -3.802 7.980 18.871 1.00 98.38 90 LEU A C 1
ATOM 659 O O . LEU A 1 90 ? -2.999 7.763 19.790 1.00 98.38 90 LEU A O 1
ATOM 663 N N . MET A 1 91 ? -3.424 8.483 17.703 1.00 98.19 91 MET A N 1
ATOM 664 C CA . MET A 1 91 ? -2.157 9.172 17.493 1.00 98.19 91 MET A CA 1
ATOM 665 C C . MET A 1 91 ? -2.172 10.490 18.281 1.00 98.19 91 MET A C 1
ATOM 667 O O . MET A 1 91 ? -3.228 10.969 18.690 1.00 98.19 91 MET A O 1
ATOM 671 N N . ASN A 1 92 ? -1.008 11.091 18.503 1.00 98.06 92 ASN A N 1
ATOM 672 C CA . ASN A 1 92 ? -0.909 12.340 19.264 1.00 98.06 92 ASN A CA 1
ATOM 673 C C . ASN A 1 92 ? -1.273 13.580 18.429 1.00 98.06 92 ASN A C 1
ATOM 675 O O . ASN A 1 92 ? -1.483 14.657 18.981 1.00 98.06 92 ASN A O 1
ATOM 679 N N . ASP A 1 93 ? -1.319 13.450 17.101 1.00 97.50 93 ASP A N 1
ATOM 680 C CA . ASP A 1 93 ? -1.450 14.572 16.178 1.00 97.50 93 ASP A CA 1
ATOM 681 C C . ASP A 1 93 ? -2.095 14.172 14.834 1.00 97.50 93 ASP A C 1
ATOM 683 O O . ASP A 1 93 ? -2.468 13.019 14.601 1.00 97.50 93 ASP A O 1
ATOM 687 N N . ASN A 1 94 ? -2.240 15.167 13.948 1.00 98.00 94 ASN A N 1
ATOM 688 C CA . ASN A 1 94 ? -2.790 15.016 12.599 1.00 98.00 94 ASN A CA 1
ATOM 689 C C . ASN A 1 94 ? -1.741 15.035 11.472 1.00 98.00 94 ASN A C 1
ATOM 691 O O . ASN A 1 94 ? -2.087 15.233 10.300 1.00 98.00 94 ASN A O 1
ATOM 695 N N . THR A 1 95 ? -0.460 14.841 11.809 1.00 98.06 95 THR A N 1
ATOM 696 C CA . THR A 1 95 ? 0.632 14.835 10.822 1.00 98.06 95 THR A CA 1
ATOM 697 C C . THR A 1 95 ? 0.682 13.548 10.011 1.00 98.06 95 THR A C 1
ATOM 699 O O . THR A 1 95 ? 1.182 13.569 8.891 1.00 98.06 95 THR A O 1
ATOM 702 N N . GLY A 1 96 ? 0.157 12.443 10.551 1.00 97.44 96 GLY A N 1
ATOM 703 C CA . GLY A 1 96 ? 0.185 11.114 9.933 1.00 97.44 96 GLY A CA 1
ATOM 704 C C . GLY A 1 96 ? 1.454 10.306 10.199 1.00 97.44 96 GLY A C 1
ATOM 705 O O . GLY A 1 96 ? 1.452 9.090 9.992 1.00 97.44 96 GLY A O 1
ATOM 706 N N . GLY A 1 97 ? 2.517 10.977 10.646 1.00 96.19 97 GLY A N 1
ATOM 707 C CA . GLY A 1 97 ? 3.819 10.373 10.884 1.00 96.19 97 GLY A CA 1
ATOM 708 C C . GLY A 1 97 ? 3.938 9.711 12.252 1.00 96.19 97 GLY A C 1
ATOM 709 O O . GLY A 1 97 ? 3.140 9.937 13.164 1.00 96.19 97 GLY A O 1
ATOM 710 N N . ILE A 1 98 ? 4.984 8.903 12.400 1.00 98.00 98 ILE A N 1
ATOM 711 C CA . ILE A 1 98 ? 5.359 8.279 13.671 1.00 98.00 98 ILE A CA 1
ATOM 712 C C . ILE A 1 98 ? 6.876 8.308 13.832 1.00 98.00 98 ILE A C 1
ATOM 714 O O . ILE A 1 98 ? 7.620 8.086 12.873 1.00 98.00 98 ILE A O 1
ATOM 718 N N . LEU A 1 99 ? 7.327 8.603 15.046 1.00 98.38 99 LEU A N 1
ATOM 719 C CA . LEU A 1 99 ? 8.726 8.581 15.446 1.00 98.38 99 LEU A CA 1
ATOM 720 C C . LEU A 1 99 ? 9.095 7.214 16.032 1.00 98.38 99 LEU A C 1
ATOM 722 O O . LEU A 1 99 ? 8.268 6.565 16.674 1.00 98.38 99 LEU A O 1
ATOM 726 N N . VAL A 1 100 ? 10.345 6.809 15.830 1.00 97.75 100 VAL A N 1
ATOM 727 C CA . VAL A 1 100 ? 11.007 5.718 16.550 1.00 97.75 100 VAL A CA 1
ATOM 728 C C . VAL A 1 100 ? 12.309 6.277 17.105 1.00 97.75 100 VAL A C 1
ATOM 730 O O . VAL A 1 100 ? 13.210 6.647 16.348 1.00 97.75 100 VAL A O 1
ATOM 733 N N . GLY A 1 101 ? 12.397 6.388 18.431 1.00 96.69 101 GLY A N 1
ATOM 734 C CA . GLY A 1 101 ? 13.577 6.959 19.087 1.00 96.69 101 GLY A CA 1
ATOM 735 C C . GLY A 1 101 ? 13.830 8.415 18.677 1.00 96.69 101 GLY A C 1
ATOM 736 O O . GLY A 1 101 ? 14.976 8.808 18.458 1.00 96.69 101 GLY A O 1
ATOM 737 N N . GLY A 1 102 ? 12.761 9.198 18.502 1.00 96.44 102 GLY A N 1
ATOM 738 C CA . GLY A 1 102 ? 12.827 10.604 18.093 1.00 96.44 102 GLY A CA 1
ATOM 739 C C . GLY A 1 102 ? 13.068 10.845 16.598 1.00 96.44 102 GLY A C 1
ATOM 740 O O . GLY A 1 102 ? 13.077 11.998 16.172 1.00 96.44 102 GLY A O 1
ATOM 741 N N . THR A 1 103 ? 13.237 9.796 15.787 1.00 96.94 103 THR A N 1
ATOM 742 C CA . THR A 1 103 ? 13.438 9.918 14.333 1.00 96.94 103 THR A CA 1
ATOM 743 C C . THR A 1 103 ? 12.177 9.491 13.580 1.00 96.94 103 THR A C 1
ATOM 745 O O . THR A 1 103 ? 11.622 8.446 13.919 1.00 96.94 103 THR A O 1
ATOM 748 N N . PRO A 1 104 ? 11.709 10.230 12.555 1.00 95.81 104 PRO A N 1
ATOM 749 C CA . PRO A 1 104 ? 10.560 9.810 11.754 1.00 95.81 104 PRO A CA 1
ATOM 750 C C . PRO A 1 104 ? 10.787 8.447 11.087 1.00 95.81 104 PRO A C 1
ATOM 752 O O . PRO A 1 104 ? 11.638 8.315 10.210 1.00 95.81 104 PRO A O 1
ATOM 755 N N . ALA A 1 105 ? 10.003 7.445 11.485 1.00 95.50 105 ALA A N 1
ATOM 756 C CA . ALA A 1 105 ? 9.923 6.147 10.813 1.00 95.50 105 ALA A CA 1
ATOM 757 C C . ALA A 1 105 ? 8.900 6.173 9.668 1.00 95.50 105 ALA A C 1
ATOM 759 O O . ALA A 1 105 ? 9.041 5.471 8.670 1.00 95.50 105 ALA A O 1
ATOM 760 N N . THR A 1 106 ? 7.874 7.015 9.789 1.00 94.62 106 THR A N 1
ATOM 761 C CA . THR A 1 106 ? 6.960 7.364 8.696 1.00 94.62 106 THR A CA 1
ATOM 762 C C . THR A 1 106 ? 6.816 8.876 8.648 1.00 94.62 106 THR A C 1
ATOM 764 O O . THR A 1 106 ? 6.716 9.528 9.690 1.00 94.62 106 THR A O 1
ATOM 767 N N . GLY A 1 107 ? 6.859 9.428 7.436 1.00 93.94 107 GLY A N 1
ATOM 768 C CA . GLY A 1 107 ? 6.763 10.863 7.198 1.00 93.94 107 GLY A CA 1
ATOM 769 C C . GLY A 1 107 ? 5.344 11.411 7.343 1.00 93.94 107 GLY A C 1
ATOM 770 O O . GLY A 1 107 ? 4.425 10.737 7.797 1.00 93.94 107 GLY A O 1
ATOM 771 N N . TYR A 1 108 ? 5.180 12.665 6.936 1.00 98.06 108 TYR A N 1
ATOM 772 C CA . TYR A 1 108 ? 3.884 13.332 6.910 1.00 98.06 108 TYR A CA 1
ATOM 773 C C . TYR A 1 108 ? 2.926 12.652 5.927 1.00 98.06 108 TYR A C 1
ATOM 775 O O . TYR A 1 108 ? 3.332 12.286 4.822 1.00 98.06 108 TYR A O 1
ATOM 783 N N . ARG A 1 109 ? 1.646 12.564 6.301 1.00 97.88 109 ARG A N 1
ATOM 784 C CA . ARG A 1 109 ? 0.572 12.135 5.399 1.00 97.88 109 ARG A CA 1
ATOM 785 C C . ARG A 1 109 ? 0.474 13.039 4.174 1.00 97.88 109 ARG A C 1
ATOM 787 O O . ARG A 1 109 ? 0.940 14.182 4.162 1.00 97.88 109 ARG A O 1
ATOM 794 N N . LEU A 1 110 ? -0.204 12.528 3.167 1.00 97.62 110 LEU A N 1
ATOM 795 C CA . LEU A 1 110 ? -0.544 13.221 1.945 1.00 97.62 110 LEU A CA 1
ATOM 796 C C . LEU A 1 110 ? -1.755 14.142 2.156 1.00 97.62 110 LEU A C 1
ATOM 798 O O . LEU A 1 110 ? -2.613 13.926 3.010 1.00 97.62 110 LEU A O 1
ATOM 802 N N . VAL A 1 111 ? -1.810 15.195 1.350 1.00 97.12 111 VAL A N 1
ATOM 803 C CA . VAL A 1 111 ? -2.958 16.090 1.184 1.00 97.12 111 VAL A CA 1
ATOM 804 C C . VAL A 1 111 ? -3.098 16.450 -0.288 1.00 97.12 111 VAL A C 1
ATOM 806 O O . VAL A 1 111 ? -2.139 16.342 -1.052 1.00 97.12 111 VAL A O 1
ATOM 809 N N . PHE A 1 112 ? -4.277 16.903 -0.709 1.00 95.69 112 PHE A N 1
ATOM 810 C CA . PHE A 1 112 ? -4.469 17.352 -2.083 1.00 95.69 112 PHE A CA 1
ATOM 811 C C . PHE A 1 112 ? -3.855 18.744 -2.302 1.00 95.69 112 PHE A C 1
ATOM 813 O O . PHE A 1 112 ? -4.359 19.746 -1.798 1.00 95.69 112 PHE A O 1
ATOM 820 N N . GLY A 1 113 ? -2.772 18.807 -3.078 1.00 92.25 113 GLY A N 1
ATOM 821 C CA . GLY A 1 113 ? -2.044 20.038 -3.403 1.00 92.25 113 GLY A CA 1
ATOM 822 C C . GLY A 1 113 ? -2.575 20.797 -4.625 1.00 92.25 113 GLY A C 1
ATOM 823 O O . GLY A 1 113 ? -1.884 21.674 -5.133 1.00 92.25 113 GLY A O 1
ATOM 824 N N . GLY A 1 114 ? -3.754 20.439 -5.144 1.00 91.75 114 GLY A N 1
ATOM 825 C CA . GLY A 1 114 ? -4.374 21.047 -6.330 1.00 91.75 114 GLY A CA 1
ATOM 826 C C . GLY A 1 114 ? -4.142 20.266 -7.628 1.00 91.75 114 GLY A C 1
ATOM 827 O O . GLY A 1 114 ? -5.084 20.062 -8.386 1.00 91.75 114 GLY A O 1
ATOM 828 N N . ALA A 1 115 ? -2.921 19.783 -7.866 1.00 89.38 115 ALA A N 1
ATOM 829 C CA . ALA A 1 115 ? -2.609 18.914 -9.011 1.00 89.38 115 ALA A CA 1
ATOM 830 C C . ALA A 1 115 ? -2.668 17.413 -8.667 1.00 89.38 115 ALA A C 1
ATOM 832 O O . ALA A 1 115 ? -2.801 16.573 -9.551 1.00 89.38 115 ALA A O 1
ATOM 833 N N . GLY A 1 116 ? -2.556 17.071 -7.384 1.00 89.25 116 GLY A N 1
ATOM 834 C CA . GLY A 1 116 ? -2.456 15.697 -6.909 1.00 89.25 116 GLY A CA 1
ATOM 835 C C . GLY A 1 116 ? -2.047 15.631 -5.437 1.00 89.25 116 GLY A C 1
ATOM 836 O O . GLY A 1 116 ? -1.935 16.676 -4.784 1.00 89.25 116 GLY A O 1
ATOM 837 N N . PRO A 1 117 ? -1.845 14.419 -4.895 1.00 92.62 117 PRO A N 1
ATOM 838 C CA . PRO A 1 117 ? -1.385 14.243 -3.527 1.00 92.62 117 PRO A CA 1
ATOM 839 C C . PRO A 1 117 ? 0.050 14.760 -3.355 1.00 92.62 117 PRO A C 1
ATOM 841 O O . PRO A 1 117 ? 0.930 14.474 -4.164 1.00 92.62 117 PRO A O 1
ATOM 844 N N . VAL A 1 118 ? 0.293 15.497 -2.275 1.00 95.56 118 VAL A N 1
ATOM 845 C CA . VAL A 1 118 ? 1.617 15.978 -1.854 1.00 95.56 118 VAL A CA 1
ATOM 846 C C . VAL A 1 118 ? 1.783 15.783 -0.343 1.00 95.56 118 VAL A C 1
ATOM 848 O O . VAL A 1 118 ? 0.780 15.814 0.371 1.00 95.56 118 VAL A O 1
ATOM 851 N N . PRO A 1 119 ? 3.007 15.615 0.186 1.00 97.25 119 PRO A N 1
ATOM 852 C CA . PRO A 1 119 ? 3.224 15.563 1.632 1.00 97.25 119 PRO A CA 1
ATOM 853 C C . PRO A 1 119 ? 2.743 16.839 2.343 1.00 97.25 119 PRO A C 1
ATOM 855 O O . PRO A 1 119 ? 2.992 17.954 1.872 1.00 97.25 119 PRO A O 1
ATOM 858 N N . LEU A 1 120 ? 2.086 16.692 3.499 1.00 98.06 120 LEU A N 1
ATOM 859 C CA . LEU A 1 120 ? 1.501 17.800 4.270 1.00 98.06 120 LEU A CA 1
ATOM 860 C C . LEU A 1 120 ? 2.527 18.888 4.625 1.00 98.06 120 LEU A C 1
ATOM 862 O O . LEU A 1 120 ? 2.223 20.075 4.529 1.00 98.06 120 LEU A O 1
ATOM 866 N N . ASN A 1 121 ? 3.749 18.513 5.007 1.00 97.81 121 ASN A N 1
ATOM 867 C CA . ASN A 1 121 ? 4.807 19.474 5.327 1.00 97.81 121 ASN A CA 1
ATOM 868 C C . ASN A 1 121 ? 5.218 20.315 4.112 1.00 97.81 121 ASN A C 1
ATOM 870 O O . ASN A 1 121 ? 5.410 21.524 4.241 1.00 97.81 121 ASN A O 1
ATOM 874 N N . THR A 1 122 ? 5.326 19.693 2.936 1.00 97.25 122 THR A N 1
ATOM 875 C CA . THR A 1 122 ? 5.615 20.387 1.677 1.00 97.25 122 THR A CA 1
ATOM 876 C C . THR A 1 122 ? 4.473 21.329 1.312 1.00 97.25 122 THR A C 1
ATOM 878 O O . THR A 1 122 ? 4.724 22.486 0.982 1.00 97.25 122 THR A O 1
ATOM 881 N N . TYR A 1 123 ? 3.224 20.871 1.434 1.00 97.69 123 TYR A N 1
ATOM 882 C CA . TYR A 1 123 ? 2.044 21.700 1.189 1.00 97.69 123 TYR A CA 1
ATOM 883 C C . TYR A 1 123 ? 2.019 22.952 2.074 1.00 97.69 123 TYR A C 1
ATOM 885 O O . TYR A 1 123 ? 1.920 24.065 1.562 1.00 97.69 123 TYR A O 1
ATOM 893 N N . LEU A 1 124 ? 2.178 22.789 3.391 1.00 97.75 124 LEU A N 1
ATOM 894 C CA . LEU A 1 124 ? 2.167 23.908 4.339 1.00 97.75 124 LEU A CA 1
ATOM 895 C C . LEU A 1 124 ? 3.339 24.868 4.114 1.00 97.75 124 LEU A C 1
ATOM 897 O O . LEU A 1 124 ? 3.146 26.082 4.135 1.00 97.75 124 LEU A O 1
ATOM 901 N N . THR A 1 125 ? 4.528 24.335 3.818 1.00 97.56 125 THR A N 1
ATOM 902 C CA . THR A 1 125 ? 5.714 25.146 3.508 1.00 97.56 125 THR A CA 1
ATOM 903 C C . THR A 1 125 ? 5.485 26.011 2.267 1.00 97.56 125 THR A C 1
ATOM 905 O O . THR A 1 125 ? 5.793 27.200 2.289 1.00 97.56 125 THR A O 1
ATOM 908 N N . ASN A 1 126 ? 4.878 25.456 1.212 1.00 96.38 126 ASN A N 1
ATOM 909 C CA . ASN A 1 126 ? 4.551 26.200 -0.010 1.00 96.38 126 ASN A CA 1
ATOM 910 C C . ASN A 1 126 ? 3.505 27.304 0.222 1.00 96.38 126 ASN A C 1
ATOM 912 O O . ASN A 1 126 ? 3.493 28.294 -0.505 1.00 96.38 126 ASN A O 1
ATOM 916 N N . LEU A 1 127 ? 2.652 27.158 1.240 1.00 96.44 127 LEU A N 1
ATOM 917 C CA . LEU A 1 127 ? 1.711 28.196 1.673 1.00 96.44 127 LEU A CA 1
ATOM 918 C C . LEU A 1 127 ? 2.330 29.228 2.633 1.00 96.44 127 LEU A C 1
ATOM 920 O O . LEU A 1 127 ? 1.643 30.164 3.036 1.00 96.44 127 LEU A O 1
ATOM 924 N N . GLY A 1 128 ? 3.595 29.064 3.038 1.00 97.12 128 GLY A N 1
ATOM 925 C CA . GLY A 1 128 ? 4.214 29.884 4.084 1.00 97.12 128 GLY A CA 1
ATOM 926 C C . GLY A 1 128 ? 3.607 29.664 5.476 1.00 97.12 128 GLY A C 1
ATOM 927 O O . GLY A 1 128 ? 3.739 30.521 6.349 1.00 97.12 128 GLY A O 1
ATOM 928 N N . ALA A 1 129 ? 2.922 28.537 5.686 1.00 97.56 129 ALA A N 1
ATOM 929 C CA . ALA A 1 129 ? 2.296 28.178 6.951 1.00 97.56 129 ALA A CA 1
ATOM 930 C C . ALA A 1 129 ? 3.259 27.364 7.842 1.00 97.56 129 ALA A C 1
ATOM 932 O O . ALA A 1 129 ? 4.093 26.615 7.325 1.00 97.56 129 ALA A O 1
ATOM 933 N N . PRO A 1 130 ? 3.142 27.452 9.183 1.00 97.50 130 PRO A N 1
ATOM 934 C CA . PRO A 1 130 ? 3.919 26.612 10.089 1.00 97.50 130 PRO A CA 1
ATOM 935 C C . PRO A 1 130 ? 3.658 25.120 9.852 1.00 97.50 130 PRO A C 1
ATOM 937 O O . PRO A 1 130 ? 2.508 24.689 9.769 1.00 97.50 130 PRO A O 1
ATOM 940 N N . VAL A 1 131 ? 4.728 24.324 9.802 1.00 97.94 131 VAL A N 1
ATOM 941 C CA . VAL A 1 131 ? 4.637 22.861 9.737 1.00 97.94 131 VAL A CA 1
ATOM 942 C C . VAL A 1 131 ? 4.570 22.309 11.167 1.00 97.94 131 VAL A C 1
ATOM 944 O O . VAL A 1 131 ? 5.538 22.481 11.913 1.00 97.94 131 VAL A O 1
ATOM 947 N N . PRO A 1 132 ? 3.465 21.663 11.582 1.00 97.06 132 PRO A N 1
ATOM 948 C CA . PRO A 1 132 ? 3.384 21.043 12.900 1.00 97.06 132 PRO A CA 1
ATOM 949 C C . PRO A 1 132 ? 4.363 19.862 12.985 1.00 97.06 132 PRO A C 1
ATOM 951 O O . PRO A 1 132 ? 4.444 19.101 12.027 1.00 97.06 132 PRO A O 1
ATOM 954 N N . PRO A 1 133 ? 5.093 19.672 14.096 1.00 97.06 133 PRO A N 1
ATOM 955 C CA . PRO A 1 133 ? 6.000 18.538 14.238 1.00 97.06 133 PRO A CA 1
ATOM 956 C C . PRO A 1 133 ? 5.231 17.215 14.347 1.00 97.06 133 PRO A C 1
ATOM 958 O O . PRO A 1 133 ? 4.110 17.180 14.852 1.00 97.06 133 PRO A O 1
ATOM 961 N N . ILE A 1 134 ? 5.868 16.116 13.938 1.00 98.12 134 ILE A N 1
ATOM 962 C CA . ILE A 1 134 ? 5.407 14.761 14.268 1.00 98.12 134 ILE A CA 1
ATOM 963 C C . ILE A 1 134 ? 5.665 14.544 15.763 1.00 98.12 134 ILE A C 1
ATOM 965 O O . ILE A 1 134 ? 6.793 14.721 16.222 1.00 98.12 134 ILE A O 1
ATOM 969 N N . THR A 1 135 ? 4.638 14.171 16.525 1.00 97.69 135 THR A N 1
ATOM 970 C CA . THR A 1 135 ? 4.710 14.032 17.994 1.00 97.69 135 THR A CA 1
ATOM 971 C C . THR A 1 135 ? 4.345 12.641 18.499 1.00 97.69 135 THR A C 1
ATOM 973 O O . THR A 1 135 ? 4.518 12.342 19.684 1.00 97.69 135 THR A O 1
ATOM 976 N N . THR A 1 136 ? 3.834 11.769 17.631 1.00 98.06 136 THR A N 1
ATOM 977 C CA . THR A 1 136 ? 3.571 10.380 18.009 1.00 98.06 136 THR A CA 1
ATOM 978 C C . THR A 1 136 ? 4.869 9.583 18.035 1.00 98.06 136 THR A C 1
ATOM 980 O O . THR A 1 136 ? 5.537 9.468 17.015 1.00 98.06 136 THR A O 1
ATOM 983 N N . GLU A 1 137 ? 5.208 9.005 19.187 1.00 97.75 137 GLU A N 1
ATOM 984 C CA . GLU A 1 137 ? 6.406 8.180 19.390 1.00 97.75 137 GLU A CA 1
ATOM 985 C C . GLU A 1 137 ? 6.011 6.720 19.632 1.00 97.75 137 GLU A C 1
ATOM 987 O O . GLU A 1 137 ? 5.190 6.429 20.506 1.00 97.75 137 GLU A O 1
ATOM 992 N N . ALA A 1 138 ? 6.609 5.808 18.865 1.00 96.88 138 ALA A N 1
ATOM 993 C CA . ALA A 1 138 ? 6.366 4.372 18.946 1.00 96.88 138 ALA A CA 1
ATOM 994 C C . ALA A 1 138 ? 6.770 3.788 20.305 1.00 96.88 138 ALA A C 1
ATOM 996 O O . ALA A 1 138 ? 6.085 2.914 20.834 1.00 96.88 138 ALA A O 1
ATOM 997 N N . GLY A 1 139 ? 7.861 4.300 20.887 1.00 95.62 139 GLY A N 1
ATOM 998 C CA . GLY A 1 139 ? 8.340 3.884 22.206 1.00 95.62 139 GLY A CA 1
ATOM 999 C C . GLY A 1 139 ? 7.442 4.305 23.376 1.00 95.62 139 GLY A C 1
ATOM 1000 O O . GLY A 1 139 ? 7.622 3.803 24.484 1.00 95.62 139 GLY A O 1
ATOM 1001 N N . ASN A 1 140 ? 6.472 5.201 23.159 1.00 97.38 140 ASN A N 1
ATOM 1002 C CA . ASN A 1 140 ? 5.502 5.577 24.184 1.00 97.38 140 ASN A CA 1
ATOM 1003 C C . ASN A 1 140 ? 4.317 4.599 24.179 1.00 97.38 140 ASN A C 1
ATOM 1005 O O . ASN A 1 140 ? 3.329 4.807 23.469 1.00 97.38 140 ASN A O 1
ATOM 1009 N N . ASN A 1 141 ? 4.435 3.525 24.961 1.00 97.50 141 ASN A N 1
ATOM 1010 C CA . ASN A 1 141 ? 3.371 2.541 25.128 1.00 97.50 141 ASN A CA 1
ATOM 1011 C C . ASN A 1 141 ? 2.240 3.100 26.015 1.00 97.50 141 ASN A C 1
ATOM 1013 O O . ASN A 1 141 ? 2.465 3.488 27.160 1.00 97.50 141 ASN A O 1
ATOM 1017 N N . ILE A 1 142 ? 1.024 3.131 25.469 1.00 97.62 142 ILE A N 1
ATOM 1018 C CA . ILE A 1 142 ? -0.190 3.692 26.077 1.00 97.62 142 ILE A CA 1
ATOM 1019 C C . ILE A 1 142 ? -1.132 2.613 26.643 1.00 97.62 142 ILE A C 1
ATOM 1021 O O . ILE A 1 142 ? -2.295 2.890 26.939 1.00 97.62 142 ILE A O 1
ATOM 1025 N N . GLY A 1 143 ? -0.636 1.387 26.819 1.00 96.31 143 GLY A N 1
ATOM 1026 C CA . GLY A 1 143 ? -1.396 0.237 27.303 1.00 96.31 143 GLY A CA 1
ATOM 1027 C C . GLY A 1 143 ? -2.217 -0.442 26.207 1.00 96.31 143 GLY A C 1
ATOM 1028 O O . GLY A 1 143 ? -2.054 -0.156 25.032 1.00 96.31 143 GLY A O 1
ATOM 1029 N N . SER A 1 144 ? -3.110 -1.356 26.593 1.00 97.88 144 SER A N 1
ATOM 1030 C CA . SER A 1 144 ? -3.843 -2.217 25.647 1.00 97.88 144 SER A CA 1
ATOM 1031 C C . SER A 1 144 ? -5.361 -2.246 25.875 1.00 97.88 144 SER A C 1
ATOM 1033 O O . SER A 1 144 ? -6.050 -3.171 25.466 1.00 97.88 144 SER A O 1
ATOM 1035 N N . ASN A 1 145 ? -5.919 -1.251 26.570 1.00 97.75 145 ASN A N 1
ATOM 1036 C CA . ASN A 1 145 ? -7.359 -1.182 26.852 1.00 97.75 145 ASN A CA 1
ATOM 1037 C C . ASN A 1 145 ? -8.106 -0.448 25.723 1.00 97.75 145 ASN A C 1
ATOM 1039 O O . ASN A 1 145 ? -8.576 0.682 25.894 1.00 97.75 145 ASN A O 1
ATOM 1043 N N . PHE A 1 146 ? -8.158 -1.080 24.551 1.00 98.56 146 PHE A N 1
ATOM 1044 C CA . PHE A 1 146 ? -8.754 -0.526 23.336 1.00 98.56 146 PHE A CA 1
ATOM 1045 C C . PHE A 1 146 ? -9.745 -1.488 22.706 1.00 98.56 146 PHE A C 1
ATOM 1047 O O . PHE A 1 146 ? -9.594 -2.695 22.811 1.00 98.56 146 PHE A O 1
ATOM 1054 N N . ASN A 1 147 ? -10.737 -0.963 21.998 1.00 98.75 147 ASN A N 1
ATOM 1055 C CA . ASN A 1 147 ? -11.620 -1.774 21.166 1.00 98.75 147 ASN A CA 1
ATOM 1056 C C . ASN A 1 147 ? -11.063 -1.964 19.746 1.00 98.75 147 ASN A C 1
ATOM 1058 O O . ASN A 1 147 ? -11.449 -2.907 19.061 1.00 98.75 147 ASN A O 1
ATOM 1062 N N . ASN A 1 148 ? -10.185 -1.069 19.284 1.00 98.75 148 ASN A N 1
ATOM 1063 C CA . ASN A 1 148 ? -9.620 -1.110 17.937 1.00 98.75 148 ASN A CA 1
ATOM 1064 C C . ASN A 1 148 ? -8.166 -1.611 17.945 1.00 98.75 148 ASN A C 1
ATOM 1066 O O . ASN A 1 148 ? -7.265 -0.911 18.409 1.00 98.75 148 ASN A O 1
ATOM 1070 N N . PHE A 1 149 ? -7.958 -2.795 17.371 1.00 98.69 149 PHE A N 1
ATOM 1071 C CA . PHE A 1 149 ? -6.668 -3.436 17.110 1.00 98.69 149 PHE A CA 1
ATOM 1072 C C . PHE A 1 149 ? -6.372 -3.516 15.606 1.00 98.69 149 PHE A C 1
ATOM 1074 O O . PHE A 1 149 ? -5.937 -4.544 15.082 1.00 98.69 149 PHE A O 1
ATOM 1081 N N . GLY A 1 150 ? -6.628 -2.423 14.893 1.00 98.38 150 GLY A N 1
ATOM 1082 C CA . GLY A 1 150 ? -6.109 -2.208 13.552 1.00 98.38 150 GLY A CA 1
ATOM 1083 C C . GLY A 1 150 ? -4.629 -1.848 13.593 1.00 98.38 150 GLY A C 1
ATOM 1084 O O . GLY A 1 150 ? -4.262 -0.813 14.150 1.00 98.38 150 GLY A O 1
ATOM 1085 N N . ILE A 1 151 ? -3.778 -2.681 12.994 1.00 98.38 151 ILE A N 1
ATOM 1086 C CA . ILE A 1 151 ? -2.332 -2.446 12.948 1.00 98.38 151 ILE A CA 1
ATOM 1087 C C . ILE A 1 151 ? -1.896 -2.162 11.503 1.00 98.38 151 ILE A C 1
ATOM 1089 O O . ILE A 1 151 ? -1.852 -3.089 10.687 1.00 98.38 151 ILE A O 1
ATOM 1093 N N . PRO A 1 152 ? -1.551 -0.908 11.147 1.00 97.62 152 PRO A N 1
ATOM 1094 C CA . PRO A 1 152 ? -1.119 -0.587 9.792 1.00 97.62 152 PRO A CA 1
ATOM 1095 C C . PRO A 1 152 ? 0.045 -1.464 9.320 1.00 97.62 152 PRO A C 1
ATOM 1097 O O . PRO A 1 152 ? 1.018 -1.678 10.044 1.00 97.62 152 PRO A O 1
ATOM 1100 N N . GLY A 1 153 ? -0.077 -1.985 8.098 1.00 95.44 153 GLY A N 1
ATOM 1101 C CA . GLY A 1 153 ? 0.926 -2.853 7.472 1.00 95.44 153 GLY A CA 1
ATOM 1102 C C . GLY A 1 153 ? 0.969 -4.298 7.991 1.00 95.44 153 GLY A C 1
ATOM 1103 O O . GLY A 1 153 ? 1.792 -5.084 7.520 1.00 95.44 153 GLY A O 1
ATOM 1104 N N . ALA A 1 154 ? 0.102 -4.693 8.929 1.00 97.81 154 ALA A N 1
ATOM 1105 C CA . ALA A 1 154 ? 0.056 -6.078 9.388 1.00 97.81 154 ALA A CA 1
ATOM 1106 C C . ALA A 1 154 ? -0.374 -7.037 8.263 1.00 97.81 154 ALA A C 1
ATOM 1108 O O . ALA A 1 154 ? -1.384 -6.806 7.598 1.00 97.81 154 ALA A O 1
ATOM 1109 N N . LYS A 1 155 ? 0.391 -8.121 8.077 1.00 97.50 155 LYS A N 1
ATOM 1110 C CA . LYS A 1 155 ? -0.015 -9.341 7.371 1.00 97.50 155 LYS A CA 1
ATOM 1111 C C . LYS A 1 155 ? -0.811 -10.226 8.330 1.00 97.50 155 LYS A C 1
ATOM 1113 O O . LYS A 1 155 ? -0.705 -10.064 9.547 1.00 97.50 155 LYS A O 1
ATOM 1118 N N . SER A 1 156 ? -1.559 -11.185 7.798 1.00 97.56 156 SER A N 1
ATOM 1119 C CA . SER A 1 156 ? -2.412 -12.101 8.568 1.00 97.56 156 SER A CA 1
ATOM 1120 C C . SER A 1 156 ? -1.697 -12.712 9.782 1.00 97.56 156 SER A C 1
ATOM 1122 O O . SER A 1 156 ? -2.175 -12.624 10.913 1.00 97.56 156 SER A O 1
ATOM 1124 N N . TRP A 1 157 ? -0.500 -13.255 9.565 1.00 97.81 157 TRP A N 1
ATOM 1125 C CA . TRP A 1 157 ? 0.279 -13.955 10.581 1.00 97.81 157 TRP A CA 1
ATOM 1126 C C . TRP A 1 157 ? 0.899 -13.033 11.633 1.00 97.81 157 TRP A C 1
ATOM 1128 O O . TRP A 1 157 ? 1.136 -13.479 12.757 1.00 97.81 157 TRP A O 1
ATOM 1138 N N . HIS A 1 158 ? 1.105 -11.746 11.334 1.00 98.38 158 HIS A N 1
ATOM 1139 C CA . HIS A 1 158 ? 1.585 -10.787 12.332 1.00 98.38 158 HIS A CA 1
ATOM 1140 C C . HIS A 1 158 ? 0.625 -10.687 13.526 1.00 98.38 158 HIS A C 1
ATOM 1142 O O . HIS A 1 158 ? 1.067 -10.584 14.668 1.00 98.38 158 HIS A O 1
ATOM 1148 N N . LEU A 1 159 ? -0.686 -10.789 13.279 1.00 98.56 159 LEU A N 1
ATOM 1149 C CA . LEU A 1 159 ? -1.725 -10.626 14.300 1.00 98.56 159 LEU A CA 1
ATOM 1150 C C . LEU A 1 159 ? -1.705 -11.729 15.375 1.00 98.56 159 LEU A C 1
ATOM 1152 O O . LEU A 1 159 ? -2.236 -11.545 16.471 1.00 98.56 159 LEU A O 1
ATOM 1156 N N . VAL A 1 160 ? -1.063 -12.863 15.084 1.00 98.56 160 VAL A N 1
ATOM 1157 C CA . VAL A 1 160 ? -0.959 -14.025 15.981 1.00 98.56 160 VAL A CA 1
ATOM 1158 C C . VAL A 1 160 ? 0.479 -14.330 16.404 1.00 98.56 160 VAL A C 1
ATOM 1160 O O . VAL A 1 160 ? 0.710 -15.314 17.101 1.00 98.56 160 VAL A O 1
ATOM 1163 N N . THR A 1 161 ? 1.451 -13.505 16.002 1.00 98.44 161 THR A N 1
ATOM 1164 C CA . THR A 1 161 ? 2.879 -13.764 16.236 1.00 98.44 161 THR A CA 1
ATOM 1165 C C . THR A 1 161 ? 3.389 -13.030 17.478 1.00 98.44 161 THR A C 1
ATOM 1167 O O . THR A 1 161 ? 3.375 -11.796 17.503 1.00 98.44 161 THR A O 1
ATOM 1170 N N . PRO A 1 162 ? 3.891 -13.750 18.502 1.00 98.44 162 PRO A N 1
ATOM 1171 C CA . PRO A 1 162 ? 4.564 -13.132 19.640 1.00 98.44 162 PRO A CA 1
ATOM 1172 C C . PRO A 1 162 ? 5.770 -12.302 19.196 1.00 98.44 162 PRO A C 1
ATOM 1174 O O . PRO A 1 162 ? 6.558 -12.738 18.359 1.00 98.44 162 PRO A O 1
ATOM 1177 N N . GLY A 1 163 ? 5.937 -11.113 19.775 1.00 97.31 163 GLY A N 1
ATOM 1178 C CA . GLY A 1 163 ? 7.068 -10.232 19.462 1.00 97.31 163 GLY A CA 1
ATOM 1179 C C . GLY A 1 163 ? 6.831 -9.278 18.291 1.00 97.31 163 GLY A C 1
ATOM 1180 O O . GLY A 1 163 ? 7.698 -8.451 18.010 1.00 97.31 163 GLY A O 1
ATOM 1181 N N . TYR A 1 164 ? 5.661 -9.319 17.638 1.00 98.12 164 TYR A N 1
ATOM 1182 C CA . TYR A 1 164 ? 5.341 -8.413 16.527 1.00 98.12 164 TYR A CA 1
ATOM 1183 C C . TYR A 1 164 ? 5.430 -6.922 16.906 1.00 98.12 164 TYR A C 1
ATOM 1185 O O . TYR A 1 164 ? 5.733 -6.085 16.058 1.00 98.12 164 TYR A O 1
ATOM 1193 N N . ALA A 1 165 ? 5.259 -6.585 18.189 1.00 97.25 165 ALA A N 1
ATOM 1194 C CA . ALA A 1 165 ? 5.441 -5.228 18.701 1.00 97.25 165 ALA A CA 1
ATOM 1195 C C . ALA A 1 165 ? 6.828 -4.643 18.364 1.00 97.25 165 ALA A C 1
ATOM 1197 O O . ALA A 1 165 ? 6.936 -3.453 18.096 1.00 97.25 165 ALA A O 1
ATOM 1198 N N . ALA A 1 166 ? 7.881 -5.466 18.290 1.00 96.56 166 ALA A N 1
ATOM 1199 C CA . ALA A 1 166 ? 9.222 -5.009 17.912 1.00 96.56 166 ALA A CA 1
ATOM 1200 C C . ALA A 1 166 ? 9.355 -4.643 16.420 1.00 96.56 166 ALA A C 1
ATOM 1202 O O . ALA A 1 166 ? 10.295 -3.947 16.041 1.00 96.56 166 ALA A O 1
ATOM 1203 N N . LEU A 1 167 ? 8.434 -5.116 15.575 1.00 95.81 167 LEU A N 1
ATOM 1204 C CA . LEU A 1 167 ? 8.445 -4.927 14.119 1.00 95.81 167 LEU A CA 1
ATOM 1205 C C . LEU A 1 167 ? 7.394 -3.916 13.641 1.00 95.81 167 LEU A C 1
ATOM 1207 O O . LEU A 1 167 ? 7.348 -3.595 12.455 1.00 95.81 167 LEU A O 1
ATOM 1211 N N . SER A 1 168 ? 6.535 -3.428 14.537 1.00 97.12 168 SER A N 1
ATOM 1212 C CA . SER A 1 168 ? 5.459 -2.496 14.208 1.00 97.12 168 SER A CA 1
ATOM 1213 C C . SER A 1 168 ? 5.481 -1.299 15.155 1.00 97.12 168 SER A C 1
ATOM 1215 O O . SER A 1 168 ? 5.134 -1.457 16.327 1.00 97.12 168 SER A O 1
ATOM 1217 N N . PRO A 1 169 ? 5.803 -0.083 14.671 1.00 97.12 169 PRO A N 1
ATOM 1218 C CA . PRO A 1 169 ? 5.783 1.108 15.517 1.00 97.12 169 PRO A CA 1
ATOM 1219 C C . PRO A 1 169 ? 4.371 1.425 16.035 1.00 97.12 169 PRO A C 1
ATOM 1221 O O . PRO A 1 169 ? 4.220 2.060 17.074 1.00 97.12 169 PRO A O 1
ATOM 1224 N N . TYR A 1 170 ? 3.328 0.946 15.349 1.00 98.19 170 TYR A N 1
ATOM 1225 C CA . TYR A 1 170 ? 1.941 1.100 15.776 1.00 98.19 170 TYR A CA 1
ATOM 1226 C C . TYR A 1 170 ? 1.558 0.103 16.873 1.00 98.19 170 TYR A C 1
ATOM 1228 O O . TYR A 1 170 ? 0.968 0.510 17.872 1.00 98.19 170 TYR A O 1
ATOM 1236 N N . TYR A 1 171 ? 1.920 -1.180 16.735 1.00 98.56 171 TYR A N 1
ATOM 1237 C CA . TYR A 1 171 ? 1.606 -2.172 17.770 1.00 98.56 171 TYR A CA 1
ATOM 1238 C C . TYR A 1 171 ? 2.484 -2.006 19.016 1.00 98.56 171 TYR A C 1
ATOM 1240 O O . TYR A 1 171 ? 1.988 -2.188 20.123 1.00 98.56 171 TYR A O 1
ATOM 1248 N N . ALA A 1 172 ? 3.739 -1.557 18.872 1.00 97.88 172 ALA A N 1
ATOM 1249 C CA . ALA A 1 172 ? 4.617 -1.204 19.995 1.00 97.88 172 ALA A CA 1
ATOM 1250 C C . ALA A 1 172 ? 3.946 -0.270 21.015 1.00 97.88 172 ALA A C 1
ATOM 1252 O O . ALA A 1 172 ? 4.133 -0.428 22.225 1.00 97.88 172 ALA A O 1
ATOM 1253 N N . ARG A 1 173 ? 3.123 0.667 20.524 1.00 97.75 173 ARG A N 1
ATOM 1254 C CA . ARG A 1 173 ? 2.391 1.622 21.360 1.00 97.75 173 ARG A CA 1
ATOM 1255 C C . ARG A 1 173 ? 1.268 0.989 22.167 1.00 97.75 173 ARG A C 1
ATOM 1257 O O . ARG A 1 173 ? 0.881 1.575 23.169 1.00 97.75 173 ARG A O 1
ATOM 1264 N N . ILE A 1 174 ? 0.707 -0.134 21.722 1.00 98.19 174 ILE A N 1
ATOM 1265 C CA . ILE A 1 174 ? -0.555 -0.651 22.271 1.00 98.19 174 ILE A CA 1
ATOM 1266 C C . ILE A 1 174 ? -0.486 -2.101 22.756 1.00 98.19 174 ILE A C 1
ATOM 1268 O O . ILE A 1 174 ? -1.480 -2.646 23.237 1.00 98.19 174 ILE A O 1
ATOM 1272 N N . ALA A 1 175 ? 0.668 -2.748 22.604 1.00 98.38 175 ALA A N 1
ATOM 1273 C CA . ALA A 1 175 ? 0.880 -4.106 23.072 1.00 98.38 175 ALA A CA 1
ATOM 1274 C C . ALA A 1 175 ? 0.855 -4.149 24.605 1.00 98.38 175 ALA A C 1
ATOM 1276 O O . ALA A 1 175 ? 1.506 -3.328 25.259 1.00 98.38 175 ALA A O 1
ATOM 1277 N N . SER A 1 176 ? 0.151 -5.122 25.189 1.00 98.38 176 SER A N 1
ATOM 1278 C CA . SER A 1 176 ? 0.128 -5.292 26.654 1.00 98.38 176 SER A CA 1
ATOM 1279 C C . SER A 1 176 ? 1.473 -5.750 27.232 1.00 98.38 176 SER A C 1
ATOM 1281 O O . SER A 1 176 ? 1.786 -5.473 28.390 1.00 98.38 176 SER A O 1
ATOM 1283 N N . ALA A 1 177 ? 2.280 -6.436 26.421 1.00 97.50 177 ALA A N 1
ATOM 1284 C CA . ALA A 1 177 ? 3.625 -6.891 26.745 1.00 97.50 177 ALA A CA 1
ATOM 1285 C C . ALA A 1 177 ? 4.458 -7.050 25.459 1.00 97.50 177 ALA A C 1
ATOM 1287 O O . ALA A 1 177 ? 3.885 -7.246 24.387 1.00 97.50 177 ALA A O 1
ATOM 1288 N N . PRO A 1 178 ? 5.805 -7.062 25.535 1.00 95.38 178 PRO A N 1
ATOM 1289 C CA . PRO A 1 178 ? 6.660 -7.207 24.351 1.00 95.38 178 PRO A CA 1
ATOM 1290 C C . PRO A 1 178 ? 6.379 -8.457 23.504 1.00 95.38 178 PRO A C 1
ATOM 1292 O O . PRO A 1 178 ? 6.569 -8.436 22.292 1.00 95.38 178 PRO A O 1
ATOM 1295 N N . THR A 1 179 ? 5.930 -9.547 24.132 1.00 97.19 179 THR A N 1
ATOM 1296 C CA . THR A 1 179 ? 5.615 -10.826 23.475 1.00 97.19 179 THR A CA 1
ATOM 1297 C C . THR A 1 179 ? 4.115 -11.093 23.341 1.00 97.19 179 THR A C 1
ATOM 1299 O O . THR A 1 179 ? 3.742 -12.187 22.918 1.00 97.19 179 THR A O 1
ATOM 1302 N N . ALA A 1 180 ? 3.254 -10.127 23.677 1.00 98.38 180 ALA A N 1
ATOM 1303 C CA . ALA A 1 180 ? 1.823 -10.249 23.426 1.00 98.38 180 ALA A CA 1
ATOM 1304 C C . ALA A 1 180 ? 1.548 -10.373 21.917 1.00 98.38 180 ALA A C 1
ATOM 1306 O O . ALA A 1 180 ? 2.332 -9.915 21.078 1.00 98.38 180 ALA A O 1
ATOM 1307 N N . THR A 1 181 ? 0.443 -11.034 21.581 1.00 98.81 181 THR A N 1
ATOM 1308 C CA . THR A 1 181 ? -0.087 -11.068 20.217 1.00 98.81 181 THR A CA 1
ATOM 1309 C C . THR A 1 181 ? -1.269 -10.115 20.125 1.00 98.81 181 THR A C 1
ATOM 1311 O O . THR A 1 181 ? -1.989 -9.921 21.106 1.00 98.81 181 THR A O 1
ATOM 1314 N N . VAL A 1 182 ? -1.515 -9.569 18.933 1.00 98.81 182 VAL A N 1
ATOM 1315 C CA . VAL A 1 182 ? -2.672 -8.692 18.697 1.00 98.81 182 VAL A CA 1
ATOM 1316 C C . VAL A 1 182 ? -3.970 -9.424 19.047 1.00 98.81 182 VAL A C 1
ATOM 1318 O O . VAL A 1 182 ? -4.852 -8.854 19.681 1.00 98.81 182 VAL A O 1
ATOM 1321 N N . LEU A 1 183 ? -4.061 -10.716 18.705 1.00 98.81 183 LEU A N 1
ATOM 1322 C CA . LEU A 1 183 ? -5.183 -11.569 19.094 1.00 98.81 183 LEU A CA 1
ATOM 1323 C C . LEU A 1 183 ? -5.345 -11.673 20.618 1.00 98.81 183 LEU A C 1
ATOM 1325 O O . LEU A 1 183 ? -6.465 -11.565 21.107 1.00 98.81 183 LEU A O 1
ATOM 1329 N N . ALA A 1 184 ? -4.265 -11.883 21.377 1.00 98.75 184 ALA A N 1
ATOM 1330 C CA . ALA A 1 184 ? -4.351 -11.990 22.834 1.00 98.75 184 ALA A CA 1
ATOM 1331 C C . ALA A 1 184 ? -4.830 -10.677 23.470 1.00 98.75 184 ALA A C 1
ATOM 1333 O O . ALA A 1 184 ? -5.703 -10.702 24.338 1.00 98.75 184 ALA A O 1
ATOM 1334 N N . ASP A 1 185 ? -4.323 -9.542 22.991 1.00 98.81 185 ASP A N 1
ATOM 1335 C CA . ASP A 1 185 ? -4.737 -8.218 23.462 1.00 98.81 185 ASP A CA 1
ATOM 1336 C C . ASP A 1 185 ? -6.203 -7.910 23.110 1.00 98.81 185 ASP A C 1
ATOM 1338 O O . ASP A 1 185 ? -6.949 -7.392 23.947 1.00 98.81 185 ASP A O 1
ATOM 1342 N N . ALA A 1 186 ? -6.652 -8.308 21.916 1.00 98.75 186 ALA A N 1
ATOM 1343 C CA . ALA A 1 186 ? -8.053 -8.221 21.509 1.00 98.75 186 ALA A CA 1
ATOM 1344 C C . ALA A 1 186 ? -8.965 -9.097 22.383 1.00 98.75 186 ALA A C 1
ATOM 1346 O O . ALA A 1 186 ? -10.025 -8.652 22.826 1.00 98.75 186 ALA A O 1
ATOM 1347 N N . MET A 1 187 ? -8.538 -10.324 22.689 1.00 98.69 187 MET A N 1
ATOM 1348 C CA . MET A 1 187 ? -9.279 -11.243 23.557 1.00 98.69 187 MET A CA 1
ATOM 1349 C C . MET A 1 187 ? -9.354 -10.762 25.005 1.00 98.69 187 MET A C 1
ATOM 1351 O O . MET A 1 187 ? -10.375 -10.976 25.660 1.00 98.69 187 MET A O 1
ATOM 1355 N N . ALA A 1 188 ? -8.325 -10.064 25.496 1.00 98.50 188 ALA A N 1
ATOM 1356 C CA . ALA A 1 188 ? -8.322 -9.477 26.835 1.00 98.50 188 ALA A CA 1
ATOM 1357 C C . ALA A 1 188 ? -9.443 -8.439 27.032 1.00 98.50 188 ALA A C 1
ATOM 1359 O O . ALA A 1 188 ? -9.867 -8.195 28.161 1.00 98.50 188 ALA A O 1
ATOM 1360 N N . GLN A 1 189 ? -9.993 -7.890 25.944 1.00 98.38 189 GLN A N 1
ATOM 1361 C CA . GLN A 1 189 ? -11.144 -6.989 26.003 1.00 98.38 189 GLN A CA 1
ATOM 1362 C C . GLN A 1 189 ? -12.477 -7.710 26.217 1.00 98.38 189 GLN A C 1
ATOM 1364 O O . GLN A 1 189 ? -13.479 -7.037 26.443 1.00 98.38 189 GLN A O 1
ATOM 1369 N N . SER A 1 190 ? -12.504 -9.046 26.153 1.00 97.81 190 SER A N 1
ATOM 1370 C CA . SER A 1 190 ? -13.714 -9.872 26.273 1.00 97.81 190 SER A CA 1
ATOM 1371 C C . SER A 1 190 ? -14.811 -9.484 25.264 1.00 97.81 190 SER A C 1
ATOM 1373 O O . SER A 1 190 ? -15.887 -9.046 25.674 1.00 97.81 190 SER A O 1
ATOM 1375 N N . PRO A 1 191 ? -14.551 -9.590 23.944 1.00 98.25 191 PRO A N 1
ATOM 1376 C CA . PRO A 1 191 ? -15.517 -9.196 22.921 1.00 98.25 191 PRO A CA 1
ATOM 1377 C C . PRO A 1 191 ? -16.824 -9.994 23.006 1.00 98.25 191 PRO A C 1
ATOM 1379 O O . PRO A 1 191 ? -16.804 -11.204 23.219 1.00 98.25 191 PRO A O 1
ATOM 1382 N N . THR A 1 192 ? -17.949 -9.326 22.750 1.00 98.19 192 THR A N 1
ATOM 1383 C CA . THR A 1 192 ? -19.259 -9.954 22.480 1.00 98.19 192 THR A CA 1
ATOM 1384 C C . THR A 1 192 ? -19.600 -9.912 20.989 1.00 98.19 192 THR A C 1
ATOM 1386 O O . THR A 1 192 ? -20.316 -10.779 20.478 1.00 98.19 192 THR A O 1
ATOM 1389 N N . PHE A 1 193 ? -19.018 -8.944 20.272 1.00 98.50 193 PHE A N 1
ATOM 1390 C CA . PHE A 1 193 ? -19.056 -8.847 18.821 1.00 98.50 193 PHE A CA 1
ATOM 1391 C C . PHE A 1 193 ? -17.687 -8.455 18.260 1.00 98.50 193 PHE A C 1
ATOM 1393 O O . PHE A 1 193 ? -16.999 -7.619 18.850 1.00 98.50 193 PHE A O 1
ATOM 1400 N N . PHE A 1 194 ? -17.294 -9.001 17.108 1.00 98.69 194 PHE A N 1
ATOM 1401 C CA . PHE A 1 194 ? -16.041 -8.625 16.454 1.00 98.69 194 PHE A CA 1
ATOM 1402 C C . PHE A 1 194 ? -16.169 -8.343 14.956 1.00 98.69 194 PHE A C 1
ATOM 1404 O O . PHE A 1 194 ? -17.059 -8.849 14.273 1.00 98.69 194 PHE A O 1
ATOM 1411 N N . SER A 1 195 ? -15.218 -7.575 14.431 1.00 98.56 195 SER A N 1
ATOM 1412 C CA . SER A 1 195 ? -14.942 -7.506 12.995 1.00 98.56 195 SER A CA 1
ATOM 1413 C C . SER A 1 195 ? -13.506 -7.943 12.724 1.00 98.56 195 SER A C 1
ATOM 1415 O O . SER A 1 195 ? -12.581 -7.378 13.311 1.00 98.56 195 SER A O 1
ATOM 1417 N N . LEU A 1 196 ? -13.325 -8.896 11.813 1.00 98.00 196 LEU A N 1
ATOM 1418 C CA . LEU A 1 196 ? -12.043 -9.211 11.186 1.00 98.00 196 LEU A CA 1
ATOM 1419 C C . LEU A 1 196 ? -12.022 -8.593 9.792 1.00 98.00 196 LEU A C 1
ATOM 1421 O O . LEU A 1 196 ? -12.781 -9.029 8.926 1.00 98.00 196 LEU A O 1
ATOM 1425 N N . SER A 1 197 ? -11.181 -7.579 9.588 1.00 95.50 197 SER A N 1
ATOM 1426 C CA . SER A 1 197 ? -11.192 -6.802 8.345 1.00 95.50 197 SER A CA 1
ATOM 1427 C C . SER A 1 197 ? -9.920 -6.962 7.527 1.00 95.50 197 SER A C 1
ATOM 1429 O O . SER A 1 197 ?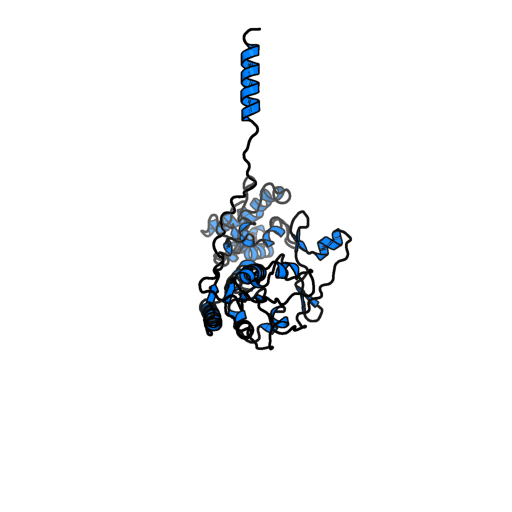 -8.818 -6.778 8.049 1.00 95.50 197 SER A O 1
ATOM 1431 N N . GLU A 1 198 ? -10.100 -7.324 6.254 1.00 91.56 198 GLU A N 1
ATOM 1432 C CA . GLU A 1 198 ? -9.057 -7.471 5.230 1.00 91.56 198 GLU A CA 1
ATOM 1433 C C . GLU A 1 198 ? -7.824 -8.271 5.691 1.00 91.56 198 GLU A C 1
ATOM 1435 O O . GLU A 1 198 ? -6.690 -8.009 5.272 1.00 91.56 198 GLU A O 1
ATOM 1440 N N . VAL A 1 199 ? -8.028 -9.273 6.553 1.00 94.38 199 VAL A N 1
ATOM 1441 C CA . VAL A 1 199 ? -6.975 -10.212 6.953 1.00 94.38 199 VAL A CA 1
ATOM 1442 C C . VAL A 1 199 ? -6.554 -10.990 5.706 1.00 94.38 199 VAL A C 1
ATOM 1444 O O . VAL A 1 199 ? -7.341 -11.758 5.163 1.00 94.38 199 VAL A O 1
ATOM 1447 N N . GLY A 1 200 ? -5.326 -10.771 5.233 1.00 92.31 200 GLY A N 1
ATOM 1448 C CA . GLY A 1 200 ? -4.852 -11.280 3.939 1.00 92.31 200 GLY A CA 1
ATOM 1449 C C . GLY A 1 200 ? -4.512 -10.196 2.916 1.00 92.31 200 GLY A C 1
ATOM 1450 O O . GLY A 1 200 ? -3.808 -10.474 1.951 1.00 92.31 200 GLY A O 1
ATOM 1451 N N . GLY A 1 201 ? -4.954 -8.949 3.112 1.00 93.94 201 GLY A N 1
ATOM 1452 C CA . GLY A 1 201 ? -4.686 -7.865 2.160 1.00 93.94 201 GLY A CA 1
ATOM 1453 C C . GLY A 1 201 ? -3.190 -7.605 1.975 1.00 93.94 201 GLY A C 1
ATOM 1454 O O . GLY A 1 201 ? -2.650 -7.735 0.876 1.00 93.94 201 GLY A O 1
ATOM 1455 N N . ASN A 1 202 ? -2.488 -7.308 3.071 1.00 95.56 202 ASN A N 1
ATOM 1456 C CA . ASN A 1 202 ? -1.045 -7.042 3.042 1.00 95.56 202 ASN A CA 1
ATOM 1457 C C . ASN A 1 202 ? -0.192 -8.286 2.751 1.00 95.56 202 ASN A C 1
ATOM 1459 O O . ASN A 1 202 ? 0.982 -8.144 2.408 1.00 95.56 202 ASN A O 1
ATOM 1463 N N . ASP A 1 203 ? -0.759 -9.488 2.876 1.00 96.44 203 ASP A N 1
ATOM 1464 C CA . ASP A 1 203 ? -0.085 -10.749 2.562 1.00 96.44 203 ASP A CA 1
ATOM 1465 C C . ASP A 1 203 ? 0.295 -10.845 1.084 1.00 96.44 203 ASP A C 1
ATOM 1467 O O . ASP A 1 203 ? 1.316 -11.456 0.773 1.00 96.44 203 ASP A O 1
ATOM 1471 N N . VAL A 1 204 ? -0.481 -10.203 0.201 1.00 95.38 204 VAL A N 1
ATOM 1472 C CA . VAL A 1 204 ? -0.219 -10.139 -1.247 1.00 95.38 204 VAL A CA 1
ATOM 1473 C C . VAL A 1 204 ? 0.140 -8.720 -1.695 1.00 95.38 204 VAL A C 1
ATOM 1475 O O . VAL A 1 204 ? 1.037 -8.548 -2.519 1.00 95.38 204 VAL A O 1
ATOM 1478 N N . LEU A 1 205 ? -0.506 -7.689 -1.131 1.00 94.56 205 LEU A N 1
ATOM 1479 C CA . LEU A 1 205 ? -0.296 -6.296 -1.542 1.00 94.56 205 LEU A CA 1
ATOM 1480 C C . LEU A 1 205 ? 1.172 -5.874 -1.422 1.00 94.56 205 LEU A C 1
ATOM 1482 O O . LEU A 1 205 ? 1.688 -5.231 -2.331 1.00 94.56 205 LEU A O 1
ATOM 1486 N N . GLY A 1 206 ? 1.853 -6.284 -0.346 1.00 92.88 206 GLY A N 1
ATOM 1487 C CA . GLY A 1 206 ? 3.259 -5.951 -0.128 1.00 92.88 206 GLY A CA 1
ATOM 1488 C C . GLY A 1 206 ? 4.177 -6.415 -1.263 1.00 92.88 206 GLY A C 1
ATOM 1489 O O . GLY A 1 206 ? 5.056 -5.657 -1.656 1.00 92.88 206 GLY A O 1
ATOM 1490 N N . TYR A 1 207 ? 3.929 -7.604 -1.822 1.00 94.88 207 TYR A N 1
ATOM 1491 C CA . TYR A 1 207 ? 4.644 -8.136 -2.990 1.00 94.88 207 TYR A CA 1
ATOM 1492 C C . TYR A 1 207 ? 4.307 -7.363 -4.263 1.00 94.88 207 TYR A C 1
ATOM 1494 O O . TYR A 1 207 ? 5.183 -6.952 -5.019 1.00 94.88 207 TYR A O 1
ATOM 1502 N N . ALA A 1 208 ? 3.016 -7.134 -4.498 1.00 94.88 208 ALA A N 1
ATOM 1503 C CA . ALA A 1 208 ? 2.565 -6.505 -5.729 1.00 94.88 208 ALA A CA 1
ATOM 1504 C C . ALA A 1 208 ? 3.051 -5.048 -5.840 1.00 94.88 208 ALA A C 1
ATOM 1506 O O . ALA A 1 208 ? 3.489 -4.624 -6.907 1.00 94.88 208 ALA A O 1
ATOM 1507 N N . THR A 1 209 ? 3.055 -4.286 -4.739 1.00 94.12 209 THR A N 1
ATOM 1508 C CA . THR A 1 209 ? 3.491 -2.876 -4.754 1.00 94.12 209 THR A CA 1
ATOM 1509 C C . THR A 1 209 ? 4.992 -2.678 -4.979 1.00 94.12 209 THR A C 1
ATOM 1511 O O . THR A 1 209 ? 5.394 -1.572 -5.334 1.00 94.12 209 THR A O 1
ATOM 1514 N N . THR A 1 210 ? 5.826 -3.714 -4.814 1.00 92.44 210 THR A N 1
ATOM 1515 C CA . THR A 1 210 ? 7.254 -3.660 -5.193 1.00 92.44 210 THR A CA 1
ATOM 1516 C C . THR A 1 210 ? 7.487 -4.026 -6.661 1.00 92.44 210 THR A C 1
ATOM 1518 O O . THR A 1 210 ? 8.626 -4.083 -7.112 1.00 92.44 210 THR A O 1
ATOM 1521 N N . GLY A 1 211 ? 6.419 -4.276 -7.428 1.00 91.19 211 GLY A N 1
ATOM 1522 C CA . GLY A 1 211 ? 6.515 -4.780 -8.798 1.00 91.19 211 GLY A CA 1
ATOM 1523 C C . GLY A 1 211 ? 6.835 -6.274 -8.865 1.00 91.19 211 GLY A C 1
ATOM 1524 O O . GLY A 1 211 ? 7.250 -6.752 -9.914 1.00 91.19 211 GLY A O 1
ATOM 1525 N N . GLY A 1 212 ? 6.656 -7.008 -7.762 1.00 90.44 212 GLY A N 1
ATOM 1526 C CA . GLY A 1 212 ? 6.889 -8.449 -7.716 1.00 90.44 212 GLY A CA 1
ATOM 1527 C C . GLY A 1 212 ? 8.361 -8.862 -7.622 1.00 90.44 212 GLY A C 1
ATOM 1528 O O . GLY A 1 212 ? 8.685 -10.017 -7.877 1.00 90.44 212 GLY A O 1
ATOM 1529 N N . ASP A 1 213 ? 9.247 -7.954 -7.205 1.00 89.19 213 ASP A N 1
ATOM 1530 C CA . ASP A 1 213 ? 10.706 -8.156 -7.139 1.00 89.19 213 ASP A CA 1
ATOM 1531 C C . ASP A 1 213 ? 11.191 -9.174 -6.081 1.00 89.19 213 ASP A C 1
ATOM 1533 O O . ASP A 1 213 ? 12.388 -9.427 -5.945 1.00 89.19 213 ASP A O 1
ATOM 1537 N N . GLY A 1 214 ? 10.273 -9.740 -5.293 1.00 89.38 214 GLY A N 1
ATOM 1538 C CA . GLY A 1 214 ? 10.567 -10.736 -4.262 1.00 89.38 214 GLY A CA 1
ATOM 1539 C C . GLY A 1 214 ? 11.119 -10.173 -2.949 1.00 89.38 214 GLY A C 1
ATOM 1540 O O . GLY A 1 214 ? 11.314 -10.944 -2.008 1.00 89.38 214 GLY A O 1
ATOM 1541 N N . THR A 1 215 ? 11.316 -8.856 -2.823 1.00 92.19 215 THR A N 1
ATOM 1542 C CA . THR A 1 215 ? 11.793 -8.236 -1.569 1.00 92.19 215 THR A CA 1
ATOM 1543 C C . THR A 1 215 ? 10.753 -8.299 -0.449 1.00 92.19 215 THR A C 1
ATOM 1545 O O . THR A 1 215 ? 11.101 -8.311 0.733 1.00 92.19 215 THR A O 1
ATOM 1548 N N . ASN A 1 216 ? 9.473 -8.402 -0.812 1.00 92.94 216 ASN A N 1
ATOM 1549 C CA . ASN A 1 216 ? 8.363 -8.609 0.105 1.00 92.94 216 ASN A CA 1
ATOM 1550 C C . ASN A 1 216 ? 7.493 -9.763 -0.397 1.00 92.94 216 ASN A C 1
ATOM 1552 O O . ASN A 1 216 ? 6.568 -9.558 -1.166 1.00 92.94 216 ASN A O 1
ATOM 1556 N N . THR A 1 217 ? 7.807 -10.995 -0.004 1.00 94.94 217 THR A N 1
ATOM 1557 C CA . THR A 1 217 ? 7.165 -12.191 -0.566 1.00 94.94 217 THR A CA 1
ATOM 1558 C C . THR A 1 217 ? 5.694 -12.343 -0.166 1.00 94.94 217 THR A C 1
ATOM 1560 O O . THR A 1 217 ? 5.261 -11.901 0.907 1.00 94.94 217 THR A O 1
ATOM 1563 N N . ILE A 1 218 ? 4.923 -13.012 -1.031 1.00 96.69 218 ILE A N 1
ATOM 1564 C CA . ILE A 1 218 ? 3.547 -13.421 -0.730 1.00 96.69 218 ILE A CA 1
ATOM 1565 C C . ILE A 1 218 ? 3.559 -14.392 0.457 1.00 96.69 218 ILE A C 1
ATOM 1567 O O . ILE A 1 218 ? 4.371 -15.321 0.490 1.00 96.69 218 ILE A O 1
ATOM 1571 N N . THR A 1 219 ? 2.662 -14.200 1.429 1.00 97.44 219 THR A N 1
ATOM 1572 C CA . THR A 1 219 ? 2.517 -15.145 2.548 1.00 97.44 219 THR A CA 1
ATOM 1573 C C . THR A 1 219 ? 2.127 -16.532 2.021 1.00 97.44 219 THR A C 1
ATOM 1575 O O . THR A 1 219 ? 1.123 -16.651 1.316 1.00 97.44 219 THR A O 1
ATOM 1578 N N . PRO A 1 220 ? 2.857 -17.603 2.382 1.00 97.88 220 PRO A N 1
ATOM 1579 C CA . PRO A 1 220 ? 2.477 -18.959 2.003 1.00 97.88 220 PRO A CA 1
ATOM 1580 C C . PRO A 1 220 ? 1.078 -19.334 2.510 1.00 97.88 220 PRO A C 1
ATOM 1582 O O . PRO A 1 220 ? 0.746 -19.070 3.666 1.00 97.88 220 PRO A O 1
ATOM 1585 N N . ILE A 1 221 ? 0.290 -20.030 1.682 1.00 97.12 221 ILE A N 1
ATOM 1586 C CA . ILE A 1 221 ? -1.114 -20.382 1.978 1.00 97.12 221 ILE A CA 1
ATOM 1587 C C . ILE A 1 221 ? -1.260 -21.062 3.348 1.00 97.12 221 ILE A C 1
ATOM 1589 O O . ILE A 1 221 ? -2.070 -20.633 4.158 1.00 97.12 221 ILE A O 1
ATOM 1593 N N . GLY A 1 222 ? -0.411 -22.044 3.677 1.00 98.31 222 GLY A N 1
ATOM 1594 C CA . GLY A 1 222 ? -0.491 -22.732 4.974 1.00 98.31 222 GLY A CA 1
ATOM 1595 C C . GLY A 1 222 ? -0.243 -21.826 6.191 1.00 98.31 222 GLY A C 1
ATOM 1596 O O . GLY A 1 222 ? -0.811 -22.057 7.260 1.00 98.31 222 GLY A O 1
ATOM 1597 N N . GLN A 1 223 ? 0.572 -20.775 6.042 1.00 98.25 223 GLN A N 1
ATOM 1598 C CA . GLN A 1 223 ? 0.791 -19.784 7.099 1.00 98.25 223 GLN A CA 1
ATOM 1599 C C . GLN A 1 223 ? -0.425 -18.859 7.240 1.00 98.25 223 GLN A C 1
ATOM 1601 O O . GLN A 1 223 ? -0.853 -18.593 8.365 1.00 98.25 223 GLN A O 1
ATOM 1606 N N . PHE A 1 224 ? -0.997 -18.417 6.116 1.00 98.06 224 PHE A N 1
ATOM 1607 C CA . PHE A 1 224 ? -2.235 -17.636 6.093 1.00 98.06 224 PHE A CA 1
ATOM 1608 C C . PHE A 1 224 ? -3.394 -18.408 6.741 1.00 98.06 224 PHE A C 1
ATOM 1610 O O . PHE A 1 224 ? -4.022 -17.898 7.669 1.00 98.06 224 PHE A O 1
ATOM 1617 N N . ASP A 1 225 ? -3.610 -19.663 6.337 1.00 98.12 225 ASP A N 1
ATOM 1618 C CA . ASP A 1 225 ? -4.663 -20.529 6.877 1.00 98.12 225 ASP A CA 1
ATOM 1619 C C . ASP A 1 225 ? -4.505 -20.717 8.387 1.00 98.12 225 ASP A C 1
ATOM 1621 O O . ASP A 1 225 ? -5.473 -20.619 9.142 1.00 98.12 225 ASP A O 1
ATOM 1625 N N . THR A 1 226 ? -3.276 -20.953 8.854 1.00 98.56 226 THR A N 1
ATOM 1626 C CA . THR A 1 226 ? -2.989 -21.090 10.289 1.00 98.56 226 THR A CA 1
ATOM 1627 C C . THR A 1 226 ? -3.353 -19.815 11.049 1.00 98.56 226 THR A C 1
ATOM 1629 O O . THR A 1 226 ? -4.005 -19.884 12.093 1.00 98.56 226 THR A O 1
ATOM 1632 N N . ALA A 1 227 ? -2.967 -18.649 10.527 1.00 98.44 227 ALA A N 1
ATOM 1633 C CA . ALA A 1 227 ? -3.231 -17.366 11.166 1.00 98.44 227 ALA A CA 1
ATOM 1634 C C . ALA A 1 227 ? -4.726 -17.021 11.194 1.00 98.44 227 ALA A C 1
ATOM 1636 O O . ALA A 1 227 ? -5.254 -16.673 12.252 1.00 98.44 227 ALA A O 1
ATOM 1637 N N . LEU A 1 228 ? -5.422 -17.159 10.062 1.00 98.12 228 LEU A N 1
ATOM 1638 C CA . LEU A 1 228 ? -6.849 -16.861 9.970 1.00 98.12 228 LEU A CA 1
ATOM 1639 C C . LEU A 1 228 ? -7.673 -17.791 10.869 1.00 98.12 228 LEU A C 1
ATOM 1641 O O . LEU A 1 228 ? -8.536 -17.316 11.609 1.00 98.12 228 LEU A O 1
ATOM 1645 N N . ASN A 1 229 ? -7.364 -19.093 10.880 1.00 98.44 229 ASN A N 1
ATOM 1646 C CA . ASN A 1 229 ? -8.023 -20.043 11.777 1.00 98.44 229 ASN A CA 1
ATOM 1647 C C . ASN A 1 229 ? -7.780 -19.695 13.250 1.00 98.44 229 ASN A C 1
ATOM 1649 O O . ASN A 1 229 ? -8.715 -19.739 14.047 1.00 98.44 229 ASN A O 1
ATOM 1653 N N . ALA A 1 230 ? -6.556 -19.313 13.628 1.00 98.62 230 ALA A N 1
ATOM 1654 C CA . ALA A 1 230 ? -6.260 -18.891 14.995 1.00 98.62 230 ALA A CA 1
ATOM 1655 C C . ALA A 1 230 ? -7.056 -17.638 15.403 1.00 98.62 230 ALA A C 1
ATOM 1657 O O . ALA A 1 230 ? -7.611 -17.609 16.501 1.00 98.62 230 ALA A O 1
ATOM 1658 N N . LEU A 1 231 ? -7.168 -16.639 14.519 1.00 98.62 231 LEU A N 1
ATOM 1659 C CA . LEU A 1 231 ? -7.961 -15.426 14.758 1.00 98.62 231 LEU A CA 1
ATOM 1660 C C . LEU A 1 231 ? -9.447 -15.743 14.957 1.00 98.62 231 LEU A C 1
ATOM 1662 O O . LEU A 1 231 ? -10.031 -15.324 15.956 1.00 98.62 231 LEU A O 1
ATOM 1666 N N . VAL A 1 232 ? -10.048 -16.507 14.040 1.00 98.38 232 VAL A N 1
ATOM 1667 C CA . VAL A 1 232 ? -11.475 -16.861 14.103 1.00 98.38 232 VAL A CA 1
ATOM 1668 C C . VAL A 1 232 ? -11.770 -17.724 15.330 1.00 98.38 232 VAL A C 1
ATOM 1670 O O . VAL A 1 232 ? -12.695 -17.415 16.083 1.00 98.38 232 VAL A O 1
ATOM 1673 N N . ASN A 1 233 ? -10.969 -18.764 15.581 1.00 98.50 233 ASN A N 1
ATOM 1674 C CA . ASN A 1 233 ? -11.149 -19.638 16.744 1.00 98.50 233 ASN A CA 1
ATOM 1675 C C . ASN A 1 233 ? -10.965 -18.873 18.059 1.00 98.50 233 ASN A C 1
ATOM 1677 O O . ASN A 1 233 ? -11.729 -19.076 18.999 1.00 98.50 233 ASN A O 1
ATOM 1681 N N . GLY A 1 234 ? -9.975 -17.978 18.125 1.00 98.50 234 GLY A N 1
ATOM 1682 C CA . GLY A 1 234 ? -9.737 -17.139 19.294 1.00 98.50 234 GLY A CA 1
ATOM 1683 C C . GLY A 1 234 ? -10.935 -16.244 19.589 1.00 98.50 234 GLY A C 1
ATOM 1684 O O . GLY A 1 234 ? -11.527 -16.359 20.661 1.00 98.50 234 GLY A O 1
ATOM 1685 N N . LEU A 1 235 ? -11.346 -15.422 18.621 1.00 98.38 235 LEU A N 1
ATOM 1686 C CA . LEU A 1 235 ? -12.429 -14.448 18.794 1.00 98.38 235 LEU A CA 1
ATOM 1687 C C . LEU A 1 235 ? -13.788 -15.095 19.083 1.00 98.38 235 LEU A C 1
ATOM 1689 O O . LEU A 1 235 ? -14.583 -14.527 19.823 1.00 98.38 235 LEU A O 1
ATOM 1693 N N . THR A 1 236 ? -14.042 -16.299 18.570 1.00 98.25 236 THR A N 1
ATOM 1694 C CA . THR A 1 236 ? -15.298 -17.030 18.817 1.00 98.25 236 THR A CA 1
ATOM 1695 C C . THR A 1 236 ? -15.272 -17.917 20.067 1.00 98.25 236 THR A C 1
ATOM 1697 O O . THR A 1 236 ? -16.324 -18.405 20.479 1.00 98.25 236 THR A O 1
ATOM 1700 N N . SER A 1 237 ? -14.114 -18.103 20.716 1.00 98.00 237 SER A N 1
ATOM 1701 C CA . SER A 1 237 ? -13.940 -19.059 21.828 1.00 98.00 237 SER A CA 1
ATOM 1702 C C . SER A 1 237 ? -14.865 -18.824 23.029 1.00 98.00 237 SER A C 1
ATOM 1704 O O . SER A 1 237 ? -15.257 -19.781 23.692 1.00 98.00 237 SER A O 1
ATOM 1706 N N . ASN A 1 238 ? -15.263 -17.570 23.270 1.00 96.38 238 ASN A N 1
ATOM 1707 C CA . ASN A 1 238 ? -16.182 -17.177 24.345 1.00 96.38 238 ASN A CA 1
ATOM 1708 C C . ASN A 1 238 ? -17.602 -16.858 23.836 1.00 96.38 238 ASN A C 1
ATOM 1710 O O . ASN A 1 238 ? -18.372 -16.188 24.519 1.00 96.38 238 ASN A O 1
ATOM 1714 N N . GLY A 1 239 ? -17.955 -17.321 22.633 1.00 96.00 239 GLY A N 1
ATOM 1715 C CA . GLY A 1 239 ? -19.293 -17.165 22.054 1.00 96.00 239 GLY A CA 1
ATOM 1716 C C . GLY A 1 239 ? -19.545 -15.835 21.341 1.00 96.00 239 GLY A C 1
ATOM 1717 O O . GLY A 1 239 ? -20.678 -15.593 20.918 1.00 96.00 239 GLY A O 1
ATOM 1718 N N . ALA A 1 240 ? -18.522 -14.989 21.174 1.00 97.62 240 ALA A N 1
ATOM 1719 C CA . ALA A 1 240 ? -18.660 -13.752 20.417 1.00 97.62 240 ALA A CA 1
ATOM 1720 C C . ALA A 1 240 ? -19.043 -14.058 18.964 1.00 97.62 240 ALA A C 1
ATOM 1722 O O . ALA A 1 240 ? -18.456 -14.926 18.309 1.00 97.62 240 ALA A O 1
ATOM 1723 N N . LYS A 1 241 ? -20.024 -13.318 18.450 1.00 96.38 241 LYS A N 1
ATOM 1724 C CA . LYS A 1 241 ? -20.356 -13.329 17.021 1.00 96.38 241 LYS A CA 1
ATOM 1725 C C . LYS A 1 241 ? -19.509 -12.289 16.305 1.00 96.38 241 LYS A C 1
ATOM 1727 O O . LYS A 1 241 ? -18.939 -11.404 16.931 1.00 96.38 241 LYS A O 1
ATOM 1732 N N . GLY A 1 242 ? -19.438 -12.353 14.988 1.00 96.50 242 GLY A N 1
ATOM 1733 C CA . GLY A 1 242 ? -18.708 -11.332 14.265 1.00 96.50 242 GLY A CA 1
ATOM 1734 C C . GLY A 1 242 ? -18.876 -11.413 12.771 1.00 96.50 242 GLY A C 1
ATOM 1735 O O . GLY A 1 242 ? -19.562 -12.287 12.240 1.00 96.50 242 GLY A O 1
ATOM 1736 N N . VAL A 1 243 ? -18.227 -10.468 12.114 1.00 97.25 243 VAL A N 1
ATOM 1737 C CA . VAL A 1 243 ? -18.128 -10.392 10.662 1.00 97.25 243 VAL A CA 1
ATOM 1738 C C . VAL A 1 243 ? -16.677 -10.573 10.252 1.00 97.25 243 VAL A C 1
ATOM 1740 O O . VAL A 1 243 ? -15.763 -10.073 10.907 1.00 97.25 243 VAL A O 1
ATOM 1743 N N . VAL A 1 244 ? -16.474 -11.292 9.155 1.00 97.06 244 VAL A N 1
ATOM 1744 C CA . VAL A 1 244 ? -15.175 -11.429 8.498 1.00 97.06 244 VAL A CA 1
ATOM 1745 C C . VAL A 1 244 ? -15.341 -10.867 7.098 1.00 97.06 244 VAL A C 1
ATOM 1747 O O . VAL A 1 244 ? -16.214 -11.326 6.358 1.00 97.06 244 VAL A O 1
ATOM 1750 N N . THR A 1 245 ? -14.560 -9.850 6.746 1.00 94.44 245 THR A N 1
ATOM 1751 C CA . THR A 1 245 ? -14.594 -9.292 5.391 1.00 94.44 245 THR A CA 1
ATOM 1752 C C . THR A 1 245 ? -13.654 -10.068 4.477 1.00 94.44 245 THR A C 1
ATOM 1754 O O . THR A 1 245 ? -12.627 -10.593 4.908 1.00 94.44 245 THR A O 1
ATOM 1757 N N . ASN A 1 246 ? -14.026 -10.165 3.200 1.00 91.06 246 ASN A N 1
ATOM 1758 C CA . ASN A 1 246 ? -13.121 -10.668 2.174 1.00 91.06 246 ASN A CA 1
ATOM 1759 C C . ASN A 1 246 ? -12.125 -9.570 1.759 1.00 91.06 246 ASN A C 1
ATOM 1761 O O . ASN A 1 246 ? -12.339 -8.388 2.032 1.00 91.06 246 ASN A O 1
ATOM 1765 N N . VAL A 1 247 ? -11.060 -9.953 1.062 1.00 90.19 247 VAL A N 1
ATOM 1766 C CA . VAL A 1 247 ? -10.072 -9.029 0.497 1.00 90.19 247 VAL A CA 1
ATOM 1767 C C . VAL A 1 247 ? -10.463 -8.700 -0.953 1.00 90.19 247 VAL A C 1
ATOM 1769 O O . VAL A 1 247 ? -10.775 -9.622 -1.712 1.00 90.19 247 VAL A O 1
ATOM 1772 N N . PRO A 1 248 ? -10.467 -7.419 -1.371 1.00 87.62 248 PRO A N 1
ATOM 1773 C CA . PRO A 1 248 ? -10.689 -7.064 -2.771 1.00 87.62 248 PRO A CA 1
ATOM 1774 C C . PRO A 1 248 ? -9.544 -7.567 -3.658 1.00 87.62 248 PRO A C 1
ATOM 1776 O O . PRO A 1 248 ? -8.415 -7.745 -3.196 1.00 87.62 248 PRO A O 1
ATOM 1779 N N . TYR A 1 249 ? -9.803 -7.747 -4.954 1.00 91.31 249 TYR A N 1
ATOM 1780 C CA . TYR A 1 249 ? -8.735 -8.056 -5.901 1.00 91.31 249 TYR A CA 1
ATOM 1781 C C . TYR A 1 249 ? -7.735 -6.903 -5.936 1.00 91.31 249 TYR A C 1
ATOM 1783 O O . TYR A 1 249 ? -8.053 -5.790 -6.351 1.00 91.31 249 TYR A O 1
ATOM 1791 N N . ILE A 1 250 ? -6.503 -7.170 -5.498 1.00 91.31 250 ILE A N 1
ATOM 1792 C CA . ILE A 1 250 ? -5.469 -6.134 -5.438 1.00 91.31 250 ILE A CA 1
ATOM 1793 C C . ILE A 1 250 ? -5.149 -5.565 -6.823 1.00 91.31 250 ILE A C 1
ATOM 1795 O O . ILE A 1 250 ? -4.779 -4.405 -6.918 1.00 91.31 250 ILE A O 1
ATOM 1799 N N . THR A 1 251 ? -5.347 -6.346 -7.886 1.00 92.25 251 THR A N 1
ATOM 1800 C CA . THR A 1 251 ? -5.135 -5.943 -9.282 1.00 92.25 251 THR A CA 1
ATOM 1801 C C . THR A 1 251 ? -6.112 -4.872 -9.756 1.00 92.25 251 THR A C 1
ATOM 1803 O O . THR A 1 251 ? -5.807 -4.172 -10.715 1.00 92.25 251 THR A O 1
ATOM 1806 N N . ASP A 1 252 ? -7.248 -4.708 -9.075 1.00 93.75 252 ASP A N 1
ATOM 1807 C CA . ASP A 1 252 ? -8.262 -3.706 -9.420 1.00 93.75 252 ASP A CA 1
ATOM 1808 C C . ASP A 1 252 ? -7.954 -2.342 -8.785 1.00 93.75 252 ASP A C 1
ATOM 1810 O O . ASP A 1 252 ? -8.578 -1.330 -9.114 1.00 93.75 252 ASP A O 1
ATOM 1814 N N . LEU A 1 253 ? -6.981 -2.285 -7.867 1.00 93.81 253 LEU A N 1
ATOM 1815 C CA . LEU A 1 253 ? -6.612 -1.046 -7.196 1.00 93.81 253 LEU A CA 1
ATOM 1816 C C . LEU A 1 253 ? -6.030 -0.043 -8.207 1.00 93.81 253 LEU A C 1
ATOM 1818 O O . LEU A 1 253 ? -5.212 -0.429 -9.047 1.00 93.81 253 LEU A O 1
ATOM 1822 N N . PRO A 1 254 ? -6.321 1.267 -8.064 1.00 94.00 254 PRO A N 1
ATOM 1823 C CA . PRO A 1 254 ? -5.717 2.320 -8.887 1.00 94.00 254 PRO A CA 1
ATOM 1824 C C . PRO A 1 254 ? -4.188 2.278 -8.937 1.00 94.00 254 PRO A C 1
ATOM 1826 O O . PRO A 1 254 ? -3.593 2.743 -9.905 1.00 94.00 254 PRO A O 1
ATOM 1829 N N . HIS A 1 255 ? -3.542 1.685 -7.929 1.00 94.25 255 HIS A N 1
ATOM 1830 C CA . HIS A 1 255 ? -2.103 1.452 -7.941 1.00 94.25 255 HIS A CA 1
ATOM 1831 C C . HIS A 1 255 ? -1.627 0.653 -9.170 1.00 94.25 255 HIS A C 1
ATOM 1833 O O . HIS A 1 255 ? -0.523 0.901 -9.640 1.00 94.25 255 HIS A O 1
ATOM 1839 N N . PHE A 1 256 ? -2.445 -0.268 -9.686 1.00 95.88 256 PHE A N 1
ATOM 1840 C CA . PHE A 1 256 ? -2.108 -1.159 -10.802 1.00 95.88 256 PHE A CA 1
ATOM 1841 C C . PHE A 1 256 ? -2.859 -0.830 -12.096 1.00 95.88 256 PHE A C 1
ATOM 1843 O O . PHE A 1 256 ? -2.468 -1.290 -13.163 1.00 95.88 256 PHE A O 1
ATOM 1850 N N . THR A 1 257 ? -3.931 -0.035 -12.016 1.00 95.31 257 THR A N 1
ATOM 1851 C CA . THR A 1 257 ? -4.789 0.283 -13.170 1.00 95.31 257 THR A CA 1
ATOM 1852 C C . THR A 1 257 ? -4.597 1.699 -13.716 1.00 95.31 257 THR A C 1
ATOM 1854 O O . THR A 1 257 ? -5.024 1.980 -14.834 1.00 95.31 257 THR A O 1
ATOM 1857 N N . THR A 1 258 ? -3.936 2.601 -12.976 1.00 95.31 258 THR A N 1
ATOM 1858 C CA . THR A 1 258 ? -3.732 3.998 -13.416 1.00 95.31 258 THR A CA 1
ATOM 1859 C C . THR A 1 258 ? -2.711 4.117 -14.547 1.00 95.31 258 THR A C 1
ATOM 1861 O O . THR A 1 258 ? -2.880 4.948 -15.439 1.00 95.31 258 THR A O 1
ATOM 1864 N N . VAL A 1 259 ? -1.637 3.323 -14.510 1.00 95.81 259 VAL A N 1
ATOM 1865 C CA . VAL A 1 259 ? -0.576 3.371 -15.524 1.00 95.81 259 VAL A CA 1
ATOM 1866 C C . VAL A 1 259 ? -0.810 2.242 -16.527 1.00 95.81 259 VAL A C 1
ATOM 1868 O O . VAL A 1 259 ? -0.645 1.077 -16.168 1.00 95.81 259 VAL A O 1
ATOM 1871 N N . PRO A 1 260 ? -1.198 2.542 -17.778 1.00 96.19 260 PRO A N 1
ATOM 1872 C CA . PRO A 1 260 ? -1.455 1.501 -18.762 1.00 96.19 260 PRO A CA 1
ATOM 1873 C C . PRO A 1 260 ? -0.144 0.885 -19.265 1.00 96.19 260 PRO A C 1
ATOM 1875 O O . PRO A 1 260 ? 0.889 1.552 -19.328 1.00 96.19 260 PRO A O 1
ATOM 1878 N N . TYR A 1 261 ? -0.199 -0.367 -19.726 1.00 96.38 261 TYR A N 1
ATOM 1879 C CA . TYR A 1 261 ? 0.956 -1.057 -20.317 1.00 96.38 261 TYR A CA 1
ATOM 1880 C C . TYR A 1 261 ? 1.588 -0.284 -21.491 1.00 96.38 261 TYR A C 1
ATOM 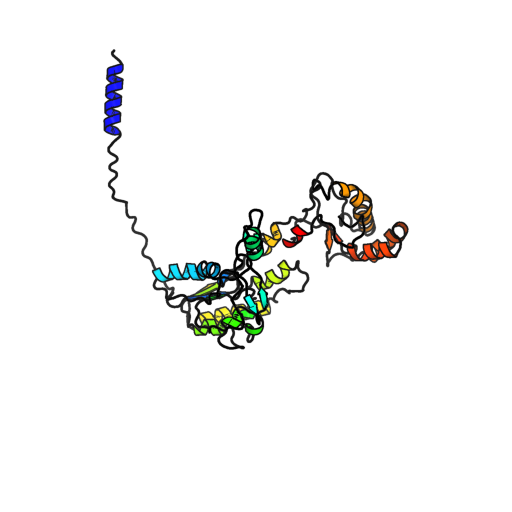1882 O O . TYR A 1 261 ? 2.790 -0.381 -21.731 1.00 96.38 261 TYR A O 1
ATOM 1890 N N . ASN A 1 262 ? 0.782 0.505 -22.214 1.00 96.44 262 ASN A N 1
ATOM 1891 C CA . ASN A 1 262 ? 1.179 1.341 -23.344 1.00 96.44 262 ASN A CA 1
ATOM 1892 C C . ASN A 1 262 ? 1.293 2.835 -23.007 1.00 96.44 262 ASN A C 1
ATOM 1894 O O . ASN A 1 262 ? 0.877 3.695 -23.781 1.00 96.44 262 ASN A O 1
ATOM 1898 N N . ALA A 1 263 ? 1.878 3.155 -21.853 1.00 95.50 263 ALA A N 1
ATOM 1899 C CA . ALA A 1 263 ? 2.013 4.524 -21.355 1.00 95.50 263 ALA A CA 1
ATOM 1900 C C . ALA A 1 263 ? 2.913 5.462 -22.195 1.00 95.50 263 ALA A C 1
ATOM 1902 O O . ALA A 1 263 ? 2.926 6.670 -21.946 1.00 95.50 263 ALA A O 1
ATOM 1903 N N . LEU A 1 264 ? 3.656 4.969 -23.195 1.00 94.44 264 LEU A N 1
ATOM 1904 C CA . LEU A 1 264 ? 4.503 5.817 -24.041 1.00 94.44 264 LEU A CA 1
ATOM 1905 C C . LEU A 1 264 ? 3.668 6.528 -25.117 1.00 94.44 264 LEU A C 1
ATOM 1907 O O . LEU A 1 264 ? 3.409 5.995 -26.199 1.00 94.44 264 LEU A O 1
ATOM 1911 N N . ASN A 1 265 ? 3.257 7.763 -24.823 1.00 93.25 265 ASN A N 1
ATOM 1912 C CA . ASN A 1 265 ? 2.476 8.593 -25.739 1.00 93.25 265 ASN A CA 1
ATOM 1913 C C . ASN A 1 265 ? 3.364 9.196 -26.854 1.00 93.25 265 ASN A C 1
ATOM 1915 O O . ASN A 1 265 ? 4.243 10.004 -26.544 1.00 93.25 265 ASN A O 1
ATOM 1919 N N . PRO A 1 266 ? 3.112 8.906 -28.147 1.00 93.06 266 PRO A N 1
ATOM 1920 C CA . PRO A 1 266 ? 3.923 9.418 -29.254 1.00 93.06 266 PRO A CA 1
ATOM 1921 C C . PRO A 1 266 ? 3.796 10.929 -29.480 1.00 93.06 266 PRO A C 1
ATOM 1923 O O . PRO A 1 266 ? 4.562 11.495 -30.250 1.00 93.06 266 PRO A O 1
ATOM 1926 N N . SER A 1 267 ? 2.835 11.591 -28.832 1.00 94.06 267 SER A N 1
ATOM 1927 C CA . SER A 1 267 ? 2.688 13.051 -28.825 1.00 94.06 267 SER A CA 1
ATOM 1928 C C . SER A 1 267 ? 3.393 13.729 -27.644 1.00 94.06 267 SER A C 1
ATOM 1930 O O . SER A 1 267 ? 3.346 14.954 -27.544 1.00 94.06 267 SER A O 1
ATOM 1932 N N . ASN A 1 268 ? 4.035 12.978 -26.738 1.00 90.31 268 ASN A N 1
ATOM 1933 C CA . ASN A 1 268 ? 4.826 13.568 -25.657 1.00 90.31 268 ASN A CA 1
ATOM 1934 C C . ASN A 1 268 ? 6.002 14.373 -26.263 1.00 90.31 268 ASN A C 1
ATOM 1936 O O . ASN A 1 268 ? 6.806 13.785 -26.984 1.00 90.31 268 ASN A O 1
ATOM 1940 N N . PRO A 1 269 ? 6.150 15.683 -25.973 1.00 89.69 269 PRO A N 1
ATOM 1941 C CA . PRO A 1 269 ? 7.181 16.525 -26.590 1.00 89.69 269 PRO A CA 1
ATOM 1942 C C . PRO A 1 269 ? 8.630 16.087 -26.333 1.00 89.69 269 PRO A C 1
ATOM 1944 O O . PRO A 1 269 ? 9.499 16.387 -27.149 1.00 89.69 269 PRO A O 1
ATOM 1947 N N . ALA A 1 270 ? 8.896 15.395 -25.221 1.00 85.44 270 ALA A N 1
ATOM 1948 C CA . ALA A 1 270 ? 10.214 14.847 -24.910 1.00 85.44 270 ALA A CA 1
ATOM 1949 C C . ALA A 1 270 ? 10.484 13.543 -25.680 1.00 85.44 270 ALA A C 1
ATOM 1951 O O . ALA A 1 270 ? 11.578 13.359 -26.209 1.00 85.44 270 ALA A O 1
ATOM 1952 N N . LEU A 1 271 ? 9.474 12.672 -25.804 1.00 88.38 271 LEU A N 1
ATOM 1953 C CA . LEU A 1 271 ? 9.600 11.370 -26.468 1.00 88.38 271 LEU A CA 1
ATOM 1954 C C . LEU A 1 271 ? 9.494 11.455 -27.998 1.00 88.38 271 LEU A C 1
ATOM 1956 O O . LEU A 1 271 ? 10.248 10.791 -28.704 1.00 88.38 271 LEU A O 1
ATOM 1960 N N . ALA A 1 272 ? 8.561 12.249 -28.529 1.00 91.69 272 ALA A N 1
ATOM 1961 C CA . ALA A 1 272 ? 8.211 12.258 -29.952 1.00 91.69 272 ALA A CA 1
ATOM 1962 C C . ALA A 1 272 ? 9.421 12.475 -30.886 1.00 91.69 272 ALA A C 1
ATOM 1964 O O . ALA A 1 272 ? 9.565 11.712 -31.846 1.00 91.69 272 ALA A O 1
ATOM 1965 N N . PRO A 1 273 ? 10.342 13.426 -30.611 1.00 91.06 273 PRO A N 1
ATOM 1966 C CA . PRO A 1 273 ? 11.535 13.619 -31.438 1.00 91.06 273 PRO A CA 1
ATOM 1967 C C . PRO A 1 273 ? 12.528 12.450 -31.365 1.00 91.06 273 PRO A C 1
ATOM 1969 O O . PRO A 1 273 ? 13.363 12.303 -32.255 1.00 91.06 273 PRO A O 1
ATOM 1972 N N . GLN A 1 274 ? 12.452 11.628 -30.315 1.00 89.56 274 GLN A N 1
ATOM 1973 C CA . GLN A 1 274 ? 13.371 10.519 -30.063 1.00 89.56 274 GLN A CA 1
ATOM 1974 C C . GLN A 1 274 ? 12.927 9.209 -30.720 1.00 89.56 274 GLN A C 1
ATOM 1976 O O . GLN A 1 274 ? 13.772 8.358 -30.990 1.00 89.56 274 GLN A O 1
ATOM 1981 N N . ILE A 1 275 ? 11.634 9.042 -31.025 1.00 92.81 275 ILE A N 1
ATOM 1982 C CA . ILE A 1 275 ? 11.083 7.800 -31.599 1.00 92.81 275 ILE A CA 1
ATOM 1983 C C . ILE A 1 275 ? 11.871 7.300 -32.827 1.00 92.81 275 ILE A C 1
ATOM 1985 O O . ILE A 1 275 ? 12.226 6.119 -32.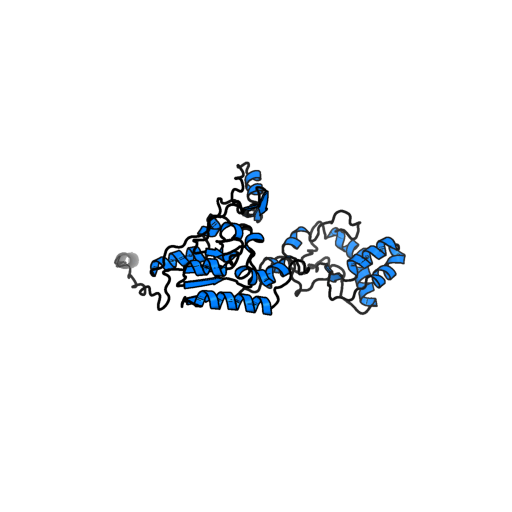843 1.00 92.81 275 ILE A O 1
ATOM 1989 N N . PRO A 1 276 ? 12.215 8.132 -33.836 1.00 94.25 276 PRO A N 1
ATOM 1990 C CA . PRO A 1 276 ? 12.988 7.661 -34.987 1.00 94.25 276 PRO A CA 1
ATOM 1991 C C . PRO A 1 276 ? 14.370 7.122 -34.600 1.00 94.25 276 PRO A C 1
ATOM 1993 O O . PRO A 1 276 ? 14.786 6.071 -35.089 1.00 94.25 276 PRO A O 1
ATOM 1996 N N . THR A 1 277 ? 15.058 7.813 -33.690 1.00 91.69 277 THR A N 1
ATOM 1997 C CA . THR A 1 277 ? 16.377 7.420 -33.181 1.00 91.69 277 THR A CA 1
ATOM 1998 C C . THR A 1 277 ? 16.291 6.108 -32.405 1.00 91.69 277 THR A C 1
ATOM 2000 O O . THR A 1 277 ? 17.075 5.194 -32.657 1.00 91.69 277 THR A O 1
ATOM 2003 N N . LEU A 1 278 ? 15.294 5.965 -31.528 1.00 92.19 278 LEU A N 1
ATOM 2004 C CA . LEU A 1 278 ? 15.053 4.740 -30.764 1.00 92.19 278 LEU A CA 1
ATOM 2005 C C . LEU A 1 278 ? 14.736 3.554 -31.666 1.00 92.19 278 LEU A C 1
ATOM 2007 O O . LEU A 1 278 ? 15.254 2.462 -31.449 1.00 92.19 278 LEU A O 1
ATOM 2011 N N . ASN A 1 279 ? 13.927 3.756 -32.703 1.00 95.44 279 ASN A N 1
ATOM 2012 C CA . ASN A 1 279 ? 13.620 2.700 -33.659 1.00 95.44 279 ASN A CA 1
ATOM 2013 C C . ASN A 1 279 ? 14.851 2.275 -34.453 1.00 95.44 279 ASN A C 1
ATOM 2015 O O . ASN A 1 279 ? 15.079 1.080 -34.623 1.00 95.44 279 ASN A O 1
ATOM 2019 N N . ALA A 1 280 ? 15.668 3.231 -34.895 1.00 93.56 280 ALA A N 1
ATOM 2020 C CA . ALA A 1 280 ? 16.874 2.937 -35.658 1.00 93.56 280 ALA A CA 1
ATOM 2021 C C . ALA A 1 280 ? 17.973 2.271 -34.812 1.00 93.56 280 ALA A C 1
ATOM 2023 O O . ALA A 1 280 ? 18.706 1.428 -35.325 1.00 93.56 280 ALA A O 1
ATOM 2024 N N . GLN A 1 281 ? 18.108 2.654 -33.538 1.00 90.19 281 GLN A N 1
ATOM 2025 C CA . GLN A 1 281 ? 19.288 2.325 -32.729 1.00 90.19 281 GLN A CA 1
ATOM 2026 C C . GLN A 1 281 ? 19.016 1.364 -31.564 1.00 90.19 281 GLN A C 1
ATOM 2028 O O . GLN A 1 281 ? 19.969 0.813 -31.018 1.00 90.19 281 GLN A O 1
ATOM 2033 N N . LEU A 1 282 ? 17.752 1.128 -31.198 1.00 91.56 282 LEU A N 1
ATOM 2034 C CA . LEU A 1 282 ? 17.371 0.226 -30.107 1.00 91.56 282 LEU A CA 1
ATOM 2035 C C . LEU A 1 282 ? 16.290 -0.777 -30.527 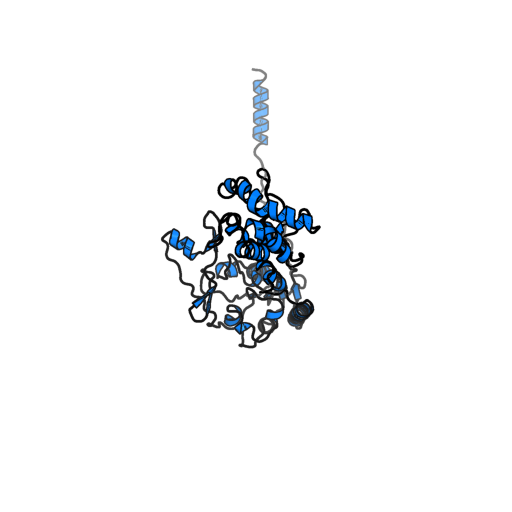1.00 91.56 282 LEU A C 1
ATOM 2037 O O . LEU A 1 282 ? 16.575 -1.967 -30.622 1.00 91.56 282 LEU A O 1
ATOM 2041 N N . TYR A 1 283 ? 15.067 -0.317 -30.797 1.00 95.31 283 TYR A N 1
ATOM 2042 C CA . TYR A 1 283 ? 13.920 -1.210 -30.991 1.00 95.31 283 TYR A CA 1
ATOM 2043 C C . TYR A 1 283 ? 14.044 -2.056 -32.262 1.00 95.31 283 TYR A C 1
ATOM 2045 O O . TYR A 1 283 ? 13.807 -3.256 -32.202 1.00 95.31 283 TYR A O 1
ATOM 2053 N N . GLY A 1 284 ? 14.467 -1.473 -33.389 1.00 96.12 284 GLY A N 1
ATOM 2054 C CA . GLY A 1 284 ? 14.672 -2.210 -34.640 1.00 96.12 284 GLY A CA 1
ATOM 2055 C C . GLY A 1 284 ? 15.791 -3.256 -34.553 1.00 96.12 284 GLY A C 1
ATOM 2056 O O . GLY A 1 284 ? 15.568 -4.407 -34.927 1.00 96.12 284 GLY A O 1
ATOM 2057 N N . PRO A 1 285 ? 16.991 -2.913 -34.040 1.00 95.31 285 PRO A N 1
ATOM 2058 C CA . PRO A 1 285 ? 18.033 -3.904 -33.784 1.00 95.31 285 PRO A CA 1
ATOM 2059 C C . PRO A 1 285 ? 17.586 -5.037 -32.851 1.00 95.31 285 PRO A C 1
ATOM 2061 O O . PRO A 1 285 ? 17.837 -6.197 -33.169 1.00 95.31 285 PRO A O 1
ATOM 2064 N N . LEU A 1 286 ? 16.900 -4.727 -31.742 1.00 96.12 286 LEU A N 1
ATOM 2065 C CA . LEU A 1 286 ? 16.394 -5.748 -30.817 1.00 96.12 286 LEU A CA 1
ATOM 2066 C C . LEU A 1 286 ? 15.351 -6.659 -31.475 1.00 96.12 286 LEU A C 1
ATOM 2068 O O . LEU A 1 286 ? 15.473 -7.875 -31.360 1.00 96.12 286 LEU A O 1
ATOM 2072 N N . ASP A 1 287 ? 14.379 -6.096 -32.195 1.00 98.00 287 ASP A N 1
ATOM 2073 C CA . ASP A 1 287 ? 13.359 -6.858 -32.928 1.00 98.00 287 ASP A CA 1
ATOM 2074 C C . ASP A 1 287 ? 13.993 -7.841 -33.929 1.00 98.00 287 ASP A C 1
ATOM 2076 O O . ASP A 1 287 ? 13.702 -9.039 -33.916 1.00 98.00 287 ASP A O 1
ATOM 2080 N N . ASN A 1 288 ? 14.959 -7.372 -34.727 1.00 97.56 288 ASN A N 1
ATOM 2081 C CA . ASN A 1 288 ? 15.685 -8.219 -35.677 1.00 97.56 288 ASN A CA 1
ATOM 2082 C C . ASN A 1 288 ? 16.436 -9.365 -34.984 1.00 97.56 288 ASN A C 1
ATOM 2084 O O . ASN A 1 288 ? 16.424 -10.495 -35.477 1.00 97.56 288 ASN A O 1
ATOM 2088 N N . ILE A 1 289 ? 17.093 -9.083 -33.853 1.00 97.56 289 ILE A N 1
ATOM 2089 C CA . ILE A 1 289 ? 17.829 -10.094 -33.088 1.00 97.56 289 ILE A CA 1
ATOM 2090 C C . ILE A 1 289 ? 16.851 -11.126 -32.523 1.00 97.56 289 ILE A C 1
ATOM 2092 O O . ILE A 1 289 ? 17.020 -12.313 -32.787 1.00 97.56 289 ILE A O 1
ATOM 2096 N N . PHE A 1 290 ? 15.803 -10.710 -31.809 1.00 98.12 290 PHE A N 1
ATOM 2097 C CA . PHE A 1 290 ? 14.822 -11.644 -31.249 1.00 98.12 290 PHE A CA 1
ATOM 2098 C C . PHE A 1 290 ? 14.132 -12.478 -32.335 1.00 98.12 290 PHE A C 1
ATOM 2100 O O . PHE A 1 290 ? 14.028 -13.700 -32.202 1.00 98.12 290 PHE A O 1
ATOM 2107 N N . THR A 1 291 ? 13.755 -11.858 -33.455 1.00 98.06 291 THR A N 1
ATOM 2108 C CA . THR A 1 291 ? 13.176 -12.553 -34.613 1.00 98.06 291 THR A CA 1
ATOM 2109 C C . THR A 1 291 ? 14.129 -13.611 -35.179 1.00 98.06 291 THR A C 1
ATOM 2111 O O . THR A 1 291 ? 13.699 -14.735 -35.447 1.00 98.06 291 THR A O 1
ATOM 2114 N N . ALA A 1 292 ? 15.427 -13.311 -35.301 1.00 97.88 292 ALA A N 1
ATOM 2115 C CA . ALA A 1 292 ? 16.428 -14.271 -35.778 1.00 97.88 292 ALA A CA 1
ATOM 2116 C C . ALA A 1 292 ? 16.575 -15.505 -34.866 1.00 97.88 292 ALA A C 1
ATOM 2118 O O . ALA A 1 292 ? 16.966 -16.572 -35.342 1.00 97.88 292 ALA A O 1
ATOM 2119 N N . TYR A 1 293 ? 16.222 -15.381 -33.583 1.00 97.19 293 TYR A N 1
ATOM 2120 C CA . TYR A 1 293 ? 16.234 -16.470 -32.599 1.00 97.19 293 TYR A CA 1
ATOM 2121 C C . TYR A 1 293 ? 14.843 -17.059 -32.302 1.00 97.19 293 TYR A C 1
ATOM 2123 O O . TYR A 1 293 ? 14.682 -17.797 -31.328 1.00 97.19 293 TYR A O 1
ATOM 2131 N N . GLY A 1 294 ? 13.856 -16.796 -33.167 1.00 97.31 294 GLY A N 1
ATOM 2132 C CA . GLY A 1 294 ? 12.533 -17.424 -33.106 1.00 97.31 294 GLY A CA 1
ATOM 2133 C C . GLY A 1 294 ? 11.547 -16.760 -32.143 1.00 97.31 294 GLY A C 1
ATOM 2134 O O . GLY A 1 294 ? 10.540 -17.376 -31.801 1.00 97.31 294 GLY A O 1
ATOM 2135 N N . GLU A 1 295 ? 11.804 -15.519 -31.727 1.00 97.31 295 GLU A N 1
ATOM 2136 C CA . GLU A 1 295 ? 10.957 -14.743 -30.810 1.00 97.31 295 GLU A CA 1
ATOM 2137 C C . GLU A 1 295 ? 10.414 -13.462 -31.485 1.00 97.31 295 GLU A C 1
ATOM 2139 O O . GLU A 1 295 ? 10.650 -12.354 -30.993 1.00 97.31 295 GLU A O 1
ATOM 2144 N N . PRO A 1 296 ? 9.714 -13.567 -32.635 1.00 95.88 296 PRO A N 1
ATOM 2145 C CA . PRO A 1 296 ? 9.208 -12.392 -33.338 1.00 95.88 296 PRO A CA 1
ATOM 2146 C C . PRO A 1 296 ? 8.188 -11.627 -32.488 1.00 95.88 296 PRO A C 1
ATOM 2148 O O . PRO A 1 296 ? 7.401 -12.225 -31.750 1.00 95.88 296 PRO A O 1
ATOM 2151 N N . ASN A 1 297 ? 8.152 -10.303 -32.644 1.00 93.81 297 ASN A N 1
ATOM 2152 C CA . ASN A 1 297 ? 7.283 -9.377 -31.905 1.00 93.81 297 ASN A CA 1
ATOM 2153 C C . ASN A 1 297 ? 7.540 -9.284 -30.391 1.00 93.81 297 ASN A C 1
ATOM 2155 O O . ASN A 1 297 ? 6.744 -8.662 -29.682 1.00 93.81 297 ASN A O 1
ATOM 2159 N N . ARG A 1 298 ? 8.635 -9.858 -29.873 1.00 96.38 298 ARG A N 1
ATOM 2160 C CA . ARG A 1 298 ? 9.026 -9.700 -28.460 1.00 96.38 298 ARG A CA 1
ATOM 2161 C C . ARG A 1 298 ? 9.293 -8.233 -28.100 1.00 96.38 298 ARG A C 1
ATOM 2163 O O . ARG A 1 298 ? 8.935 -7.770 -27.016 1.00 96.38 298 ARG A O 1
ATOM 2170 N N . VAL A 1 299 ? 9.899 -7.503 -29.029 1.00 96.75 299 VAL A N 1
ATOM 2171 C CA . VAL A 1 299 ? 10.072 -6.048 -29.021 1.00 96.75 299 VAL A CA 1
ATOM 2172 C C . VAL A 1 299 ? 9.744 -5.563 -30.428 1.00 96.75 299 VAL A C 1
ATOM 2174 O O . VAL A 1 299 ? 10.160 -6.204 -31.381 1.00 96.75 299 VAL A O 1
ATOM 2177 N N . ASN A 1 300 ? 9.024 -4.450 -30.565 1.00 96.94 300 ASN A N 1
ATOM 2178 C CA . ASN A 1 300 ? 8.655 -3.881 -31.863 1.00 96.94 300 ASN A CA 1
ATOM 2179 C C . ASN A 1 300 ? 9.050 -2.401 -31.938 1.00 96.94 300 ASN A C 1
ATOM 2181 O O . ASN A 1 300 ? 9.004 -1.717 -30.908 1.00 96.94 300 ASN A O 1
ATOM 2185 N N . PRO A 1 301 ? 9.362 -1.865 -33.132 1.00 97.12 301 PRO A N 1
ATOM 2186 C CA . PRO A 1 301 ? 9.511 -0.428 -33.332 1.00 97.12 301 PRO A CA 1
ATOM 2187 C C . PRO A 1 301 ? 8.314 0.367 -32.788 1.00 97.12 301 PRO A C 1
ATOM 2189 O O . PRO A 1 301 ? 7.156 0.001 -32.987 1.00 97.12 301 PRO A O 1
ATOM 2192 N N . LEU A 1 302 ? 8.603 1.482 -32.124 1.00 96.38 302 LEU A N 1
ATOM 2193 C CA . LEU A 1 302 ? 7.615 2.411 -31.593 1.00 96.38 302 LEU A CA 1
ATOM 2194 C C . LEU A 1 302 ? 6.852 3.105 -32.733 1.00 96.38 302 LEU A C 1
ATOM 2196 O O . LEU A 1 302 ? 7.442 3.645 -33.671 1.00 96.38 302 LEU A O 1
ATOM 2200 N N . SER A 1 303 ? 5.530 3.137 -32.625 1.00 96.75 303 SER A N 1
ATOM 2201 C CA . SER A 1 303 ? 4.630 3.912 -33.470 1.00 96.75 303 SER A CA 1
ATOM 2202 C C . SER A 1 303 ? 4.747 5.409 -33.186 1.00 96.75 303 SER A C 1
ATOM 2204 O O . SER A 1 303 ? 4.804 5.838 -32.035 1.00 96.75 303 SER A O 1
ATOM 2206 N N . THR A 1 304 ? 4.705 6.219 -34.242 1.00 96.44 304 THR A N 1
ATOM 2207 C CA . THR A 1 304 ? 4.610 7.685 -34.158 1.00 96.44 304 THR A CA 1
ATOM 2208 C C . THR A 1 304 ? 3.168 8.189 -34.065 1.00 96.44 304 THR A C 1
ATOM 2210 O O . THR A 1 304 ? 2.948 9.387 -33.908 1.00 96.44 304 THR A O 1
ATOM 2213 N N . THR A 1 305 ? 2.176 7.301 -34.171 1.00 95.94 305 THR A N 1
ATOM 2214 C CA . THR A 1 305 ? 0.748 7.665 -34.225 1.00 95.94 305 THR A CA 1
ATOM 2215 C C . THR A 1 305 ? -0.103 6.974 -33.165 1.00 95.94 305 THR A C 1
ATOM 2217 O O . THR A 1 305 ? -1.224 7.408 -32.916 1.00 95.94 305 THR A O 1
ATOM 2220 N N . MET A 1 306 ? 0.408 5.921 -32.524 1.00 96.00 306 MET A N 1
ATOM 2221 C CA . MET A 1 306 ? -0.293 5.161 -31.487 1.00 96.00 306 MET A CA 1
ATOM 2222 C C . MET A 1 306 ? 0.534 5.088 -30.206 1.00 96.00 306 MET A C 1
ATOM 2224 O O . MET A 1 306 ? 1.761 5.119 -30.254 1.00 96.00 306 MET A O 1
ATOM 2228 N N . ALA A 1 307 ? -0.151 4.978 -29.066 1.00 96.62 307 ALA A N 1
ATOM 2229 C CA . ALA A 1 307 ? 0.478 4.753 -27.771 1.00 96.62 307 ALA A CA 1
ATOM 2230 C C . ALA A 1 307 ? 1.268 3.437 -27.772 1.00 96.62 307 ALA A C 1
ATOM 2232 O O . ALA A 1 307 ? 0.783 2.417 -28.272 1.00 96.62 307 ALA A O 1
ATOM 2233 N N . ASN A 1 308 ? 2.481 3.466 -27.224 1.00 97.06 308 ASN A N 1
ATOM 2234 C CA . ASN A 1 308 ? 3.419 2.355 -27.308 1.00 97.06 308 ASN A CA 1
ATOM 2235 C C . ASN A 1 308 ? 3.593 1.641 -25.964 1.00 97.06 308 ASN A C 1
ATOM 2237 O O . ASN A 1 308 ? 3.656 2.312 -24.930 1.00 97.06 308 ASN A O 1
ATOM 2241 N N . PRO A 1 309 ? 3.722 0.302 -25.966 1.00 97.06 309 PRO A N 1
ATOM 2242 C CA . PRO A 1 309 ? 4.124 -0.459 -24.790 1.00 97.06 309 PRO A CA 1
ATOM 2243 C C . PRO A 1 309 ? 5.442 0.024 -24.192 1.00 97.06 309 PRO A C 1
ATOM 2245 O O . PRO A 1 309 ? 6.396 0.282 -24.930 1.00 97.06 309 PRO A O 1
ATOM 2248 N N . VAL A 1 310 ? 5.524 0.075 -22.864 1.00 95.25 310 VAL A N 1
ATOM 2249 C CA . VAL A 1 310 ? 6.818 0.206 -22.181 1.00 95.25 310 VAL A CA 1
ATOM 2250 C C . VAL A 1 310 ? 7.642 -1.074 -22.366 1.00 95.25 310 VAL A C 1
ATOM 2252 O O . VAL A 1 310 ? 7.086 -2.162 -22.538 1.00 95.25 310 VAL A O 1
ATOM 2255 N N . LEU A 1 311 ? 8.970 -0.959 -22.322 1.00 93.75 311 LEU A N 1
ATOM 2256 C CA . LEU A 1 311 ? 9.843 -2.123 -22.176 1.00 93.75 311 LEU A CA 1
ATOM 2257 C C . LEU A 1 311 ? 9.908 -2.527 -20.705 1.00 93.75 311 LEU A C 1
ATOM 2259 O O . LEU A 1 311 ? 10.135 -1.682 -19.841 1.00 93.75 311 LEU A O 1
ATOM 2263 N N . ILE A 1 312 ? 9.743 -3.819 -20.439 1.00 94.12 312 ILE A N 1
ATOM 2264 C CA . ILE A 1 312 ? 9.859 -4.402 -19.103 1.00 94.12 312 ILE A CA 1
ATOM 2265 C C . ILE A 1 312 ? 10.882 -5.533 -19.102 1.00 94.12 312 ILE A C 1
ATOM 2267 O O . ILE A 1 312 ? 11.161 -6.134 -20.141 1.00 94.12 312 ILE A O 1
ATOM 2271 N N . HIS A 1 313 ? 11.419 -5.825 -17.922 1.00 93.12 313 HIS A N 1
ATOM 2272 C CA . HIS A 1 313 ? 12.201 -7.028 -17.675 1.00 93.12 313 HIS A CA 1
ATOM 2273 C C . HIS A 1 313 ? 11.255 -8.193 -17.366 1.00 93.12 313 HIS A C 1
ATOM 2275 O O . HIS A 1 313 ? 10.491 -8.122 -16.405 1.00 93.12 313 HIS A O 1
ATOM 2281 N N . ASP A 1 314 ? 11.315 -9.254 -18.166 1.00 94.44 314 ASP A N 1
ATOM 2282 C CA . ASP A 1 314 ? 10.542 -10.476 -17.955 1.00 94.44 314 ASP A CA 1
ATOM 2283 C C . ASP A 1 314 ? 11.461 -11.600 -17.469 1.00 94.44 314 ASP A C 1
ATOM 2285 O O . ASP A 1 314 ? 12.246 -12.173 -18.228 1.00 94.44 314 ASP A O 1
ATOM 2289 N N . GLU A 1 315 ? 11.338 -11.932 -16.185 1.00 91.69 315 GLU A N 1
ATOM 2290 C CA . GLU A 1 315 ? 12.128 -12.981 -15.538 1.00 91.69 315 GLU A CA 1
ATOM 2291 C C . GLU A 1 315 ? 11.905 -14.377 -16.137 1.00 91.69 315 GLU A C 1
ATOM 2293 O O . GLU A 1 315 ? 12.782 -15.237 -16.030 1.00 91.69 315 GLU A O 1
ATOM 2298 N N . THR A 1 316 ? 10.767 -14.597 -16.799 1.00 92.88 316 THR A N 1
ATOM 2299 C CA . THR A 1 316 ? 10.415 -15.874 -17.432 1.00 92.88 316 THR A CA 1
ATOM 2300 C C . THR A 1 316 ? 10.880 -15.962 -18.884 1.00 92.88 316 THR A C 1
ATOM 2302 O O . THR A 1 316 ? 10.915 -17.055 -19.458 1.00 92.88 316 THR A O 1
ATOM 2305 N N . ALA A 1 317 ? 11.265 -14.834 -19.489 1.00 95.00 317 ALA A N 1
ATOM 2306 C CA . ALA A 1 317 ? 11.717 -14.802 -20.869 1.00 95.00 317 ALA A CA 1
ATOM 2307 C C . ALA A 1 317 ? 13.102 -15.446 -21.023 1.00 95.00 317 ALA A C 1
ATOM 2309 O O . ALA A 1 317 ? 13.982 -15.301 -20.172 1.00 95.00 317 ALA A O 1
ATOM 2310 N N . ILE A 1 318 ? 13.328 -16.114 -22.160 1.00 97.12 318 ILE A N 1
ATOM 2311 C CA . ILE A 1 318 ? 14.644 -16.672 -22.491 1.00 97.12 318 ILE A CA 1
ATOM 2312 C C . ILE A 1 318 ? 15.663 -15.529 -22.524 1.00 97.12 318 ILE A C 1
ATOM 2314 O O . ILE A 1 318 ? 15.458 -14.516 -23.200 1.00 97.12 318 ILE A O 1
ATOM 2318 N N . ASN A 1 319 ? 16.770 -15.689 -21.801 1.00 97.88 319 ASN A N 1
ATOM 2319 C CA . ASN A 1 319 ? 17.811 -14.676 -21.744 1.00 97.88 319 ASN A CA 1
ATOM 2320 C C . ASN A 1 319 ? 18.663 -14.699 -23.025 1.00 97.88 319 ASN A C 1
ATOM 2322 O O . ASN A 1 319 ? 19.402 -15.651 -23.264 1.00 97.88 319 ASN A O 1
ATOM 2326 N N . ARG A 1 320 ? 18.570 -13.624 -23.817 1.00 97.88 320 ARG A N 1
ATOM 2327 C CA . ARG A 1 320 ? 19.302 -13.408 -25.077 1.00 97.88 320 ARG A CA 1
ATOM 2328 C C . ARG A 1 320 ? 20.509 -12.485 -24.950 1.00 97.88 320 ARG A C 1
ATOM 2330 O O . ARG A 1 320 ? 20.923 -11.863 -25.928 1.00 97.88 320 ARG A O 1
ATOM 2337 N N . SER A 1 321 ? 21.067 -12.341 -23.747 1.00 97.75 321 SER A N 1
ATOM 2338 C CA . SER A 1 321 ? 22.178 -11.409 -23.516 1.00 97.75 321 SER A CA 1
ATOM 2339 C C . SER A 1 321 ? 23.362 -11.700 -24.444 1.00 97.75 321 SER A C 1
ATOM 2341 O O . SER A 1 321 ? 23.910 -10.777 -25.040 1.00 97.75 321 SER A O 1
ATOM 2343 N N . ALA A 1 322 ? 23.734 -12.976 -24.609 1.00 98.06 322 ALA A N 1
ATOM 2344 C CA . ALA A 1 322 ? 24.872 -13.381 -25.434 1.00 98.06 322 ALA A CA 1
ATOM 2345 C C . ALA A 1 322 ? 24.634 -13.101 -26.926 1.00 98.06 322 ALA A C 1
ATOM 2347 O O . ALA A 1 322 ? 25.525 -12.606 -27.618 1.00 98.06 322 ALA A O 1
ATOM 2348 N N . GLU A 1 323 ? 23.427 -13.376 -27.410 1.00 98.25 323 GLU A N 1
ATOM 2349 C CA . GLU A 1 323 ? 22.996 -13.141 -28.782 1.00 98.25 323 GLU A CA 1
ATOM 2350 C C . GLU A 1 323 ? 22.968 -11.649 -29.115 1.00 98.25 323 GLU A C 1
ATOM 2352 O O . GLU A 1 323 ? 23.497 -11.239 -30.151 1.00 98.25 323 GLU A O 1
ATOM 2357 N N . ILE A 1 324 ? 22.417 -10.830 -28.214 1.00 97.25 324 ILE A N 1
ATOM 2358 C CA . ILE A 1 324 ? 22.402 -9.371 -28.352 1.00 97.25 324 ILE A CA 1
ATOM 2359 C C . ILE A 1 324 ? 23.832 -8.827 -28.351 1.00 97.25 324 ILE A C 1
ATOM 2361 O O . ILE A 1 324 ? 24.201 -8.058 -29.241 1.00 97.25 324 ILE A O 1
ATOM 2365 N N . THR A 1 325 ? 24.670 -9.251 -27.402 1.00 97.50 325 THR A N 1
ATOM 2366 C CA . THR A 1 325 ? 26.074 -8.826 -27.349 1.00 97.50 325 THR A CA 1
ATOM 2367 C C . THR A 1 325 ? 26.831 -9.224 -28.613 1.00 97.50 325 THR A C 1
ATOM 2369 O O . THR A 1 325 ? 27.536 -8.393 -29.188 1.00 97.50 325 THR A O 1
ATOM 2372 N N . GLY A 1 326 ? 26.671 -10.460 -29.088 1.00 97.56 326 GLY A N 1
ATOM 2373 C CA . GLY A 1 326 ? 27.320 -10.941 -30.306 1.00 97.56 326 GLY A CA 1
ATOM 2374 C C . GLY A 1 326 ? 26.890 -10.162 -31.549 1.00 97.56 326 GLY A C 1
ATOM 2375 O O . GLY A 1 326 ? 27.743 -9.717 -32.316 1.00 97.56 326 GLY A O 1
ATOM 2376 N N . ALA A 1 327 ? 25.585 -9.936 -31.715 1.00 96.56 327 ALA A N 1
ATOM 2377 C CA . ALA A 1 327 ? 25.032 -9.223 -32.865 1.00 96.56 327 ALA A CA 1
ATOM 2378 C C . ALA A 1 327 ? 25.418 -7.734 -32.893 1.00 96.56 327 ALA A C 1
ATOM 2380 O O . ALA A 1 327 ? 25.654 -7.182 -33.968 1.00 96.56 327 ALA A O 1
ATOM 2381 N N . LEU A 1 328 ? 25.511 -7.082 -31.729 1.00 95.12 328 LEU A N 1
ATOM 2382 C CA . LEU A 1 328 ? 25.802 -5.648 -31.640 1.00 95.12 328 LEU A CA 1
ATOM 2383 C C . LEU A 1 328 ? 27.297 -5.320 -31.533 1.00 95.12 328 LEU A C 1
ATOM 2385 O O . LEU A 1 328 ? 27.678 -4.186 -31.818 1.00 95.12 328 LEU A O 1
ATOM 2389 N N . THR A 1 329 ? 28.162 -6.277 -31.175 1.00 96.38 329 THR A N 1
ATOM 2390 C CA . THR A 1 329 ? 29.617 -6.046 -31.044 1.00 96.38 329 THR A CA 1
ATOM 2391 C C . THR A 1 329 ? 30.258 -5.435 -32.302 1.00 96.38 329 THR A C 1
ATOM 2393 O O . THR A 1 329 ? 31.022 -4.480 -32.146 1.00 96.38 329 THR A O 1
ATOM 2396 N N . PRO A 1 330 ? 29.957 -5.890 -33.538 1.00 95.50 330 PRO A N 1
ATOM 2397 C CA . PRO A 1 330 ? 30.535 -5.300 -34.749 1.00 95.50 330 PRO A CA 1
ATOM 2398 C C . PRO A 1 330 ? 30.154 -3.832 -34.987 1.00 95.50 330 PRO A C 1
ATOM 2400 O O . PRO A 1 330 ? 30.871 -3.130 -35.693 1.00 95.50 330 PRO A O 1
ATOM 2403 N N . VAL A 1 331 ? 29.031 -3.376 -34.422 1.00 91.19 331 VAL A N 1
ATOM 2404 C CA . VAL A 1 331 ? 28.470 -2.036 -34.662 1.00 91.19 331 VAL A CA 1
ATOM 2405 C C . VAL A 1 331 ? 28.755 -1.084 -33.498 1.00 91.19 331 VAL A C 1
ATOM 2407 O O . VAL A 1 331 ? 29.107 0.070 -33.722 1.00 91.19 331 VAL A O 1
ATOM 2410 N N . LEU A 1 332 ? 28.617 -1.556 -32.256 1.00 89.81 332 LEU A N 1
ATOM 2411 C CA . LEU A 1 332 ? 28.714 -0.739 -31.039 1.00 89.81 332 LEU A CA 1
ATOM 2412 C C . LEU A 1 332 ? 30.032 -0.928 -30.271 1.00 89.81 332 LEU A C 1
ATOM 2414 O O . LEU A 1 332 ? 30.298 -0.195 -29.316 1.00 89.81 332 LEU A O 1
ATOM 2418 N N . GLY A 1 333 ? 30.850 -1.908 -30.663 1.00 94.00 333 GLY A N 1
ATOM 2419 C CA . GLY A 1 333 ? 32.009 -2.352 -29.894 1.00 94.00 333 GLY A CA 1
ATOM 2420 C C . GLY A 1 333 ? 31.625 -3.264 -28.724 1.00 94.00 333 GLY A C 1
ATOM 2421 O O . GLY A 1 333 ? 30.489 -3.271 -28.247 1.00 94.00 333 GLY A O 1
ATOM 2422 N N . ALA A 1 334 ? 32.595 -4.051 -28.252 1.00 92.94 334 ALA A N 1
ATOM 2423 C CA . ALA A 1 334 ? 32.357 -5.125 -27.287 1.00 92.94 334 ALA A CA 1
ATOM 2424 C C . ALA A 1 334 ? 31.778 -4.628 -25.951 1.00 92.94 334 ALA A C 1
ATOM 2426 O O . ALA A 1 334 ? 30.857 -5.239 -25.417 1.00 92.94 334 ALA A O 1
ATOM 2427 N N . GLN A 1 335 ? 32.284 -3.512 -25.415 1.00 91.19 335 GLN A N 1
ATOM 2428 C CA . GLN A 1 335 ? 31.841 -2.993 -24.116 1.00 91.19 335 GLN A CA 1
ATOM 2429 C C . GLN A 1 335 ? 30.382 -2.522 -24.162 1.00 91.19 335 GLN A C 1
ATOM 2431 O O . GLN A 1 335 ? 29.578 -2.930 -23.328 1.00 91.19 335 GLN A O 1
ATOM 2436 N N . THR A 1 336 ? 30.017 -1.711 -25.156 1.00 89.00 336 THR A N 1
ATOM 2437 C CA . THR A 1 336 ? 28.646 -1.199 -25.302 1.00 89.00 336 THR A CA 1
ATOM 2438 C C . THR A 1 336 ? 27.664 -2.326 -25.621 1.00 89.00 336 THR A C 1
ATOM 2440 O O . THR A 1 336 ? 26.586 -2.388 -25.035 1.00 89.00 336 THR A O 1
ATOM 2443 N N . ALA A 1 337 ? 28.045 -3.263 -26.493 1.00 92.69 337 ALA A N 1
ATOM 2444 C CA . ALA A 1 337 ? 27.213 -4.419 -26.819 1.00 92.69 337 ALA A CA 1
ATOM 2445 C C . ALA A 1 337 ? 26.996 -5.356 -25.616 1.00 92.69 337 ALA A C 1
ATOM 2447 O O . ALA A 1 337 ? 25.913 -5.926 -25.471 1.00 92.69 337 ALA A O 1
ATOM 2448 N N . ALA A 1 338 ? 27.990 -5.497 -24.731 1.00 93.69 338 ALA A N 1
ATOM 2449 C CA . ALA A 1 338 ? 27.844 -6.237 -23.478 1.00 93.69 338 ALA A CA 1
ATOM 2450 C C . ALA A 1 338 ? 26.813 -5.581 -22.547 1.00 93.69 338 ALA A C 1
ATOM 2452 O O . ALA A 1 338 ? 25.974 -6.276 -21.976 1.00 93.69 338 ALA A O 1
ATOM 2453 N N . VAL A 1 339 ? 26.817 -4.247 -22.449 1.00 90.25 339 VAL A N 1
ATOM 2454 C CA . VAL A 1 339 ? 25.814 -3.497 -21.672 1.00 90.25 339 VAL A CA 1
ATOM 2455 C C . VAL A 1 339 ? 24.412 -3.677 -22.260 1.00 90.25 339 VAL A C 1
ATOM 2457 O O . VAL A 1 339 ? 23.476 -3.961 -21.519 1.00 90.25 339 VAL A O 1
ATOM 2460 N N . PHE A 1 340 ? 24.258 -3.582 -23.584 1.00 91.69 340 PHE A N 1
ATOM 2461 C CA . PHE A 1 340 ? 22.967 -3.828 -24.241 1.00 91.69 340 PHE A CA 1
ATOM 2462 C C . PHE A 1 340 ? 22.464 -5.254 -24.006 1.00 91.69 340 PHE A C 1
ATOM 2464 O O . PHE A 1 340 ? 21.290 -5.436 -23.696 1.00 91.69 340 PHE A O 1
ATOM 2471 N N . GLY A 1 341 ? 23.345 -6.253 -24.114 1.00 94.88 341 GLY A N 1
ATOM 2472 C CA . GLY A 1 341 ? 22.999 -7.638 -23.808 1.00 94.88 341 GLY A CA 1
ATOM 2473 C C . GLY A 1 341 ? 22.499 -7.786 -22.376 1.00 94.88 341 GLY A C 1
ATOM 2474 O O . GLY A 1 341 ? 21.419 -8.326 -22.171 1.00 94.88 341 GLY A O 1
ATOM 2475 N N . ALA A 1 342 ? 23.224 -7.225 -21.405 1.00 93.06 342 ALA A N 1
ATOM 2476 C CA . ALA A 1 342 ? 22.859 -7.305 -19.993 1.00 93.06 342 ALA A CA 1
ATOM 2477 C C . ALA A 1 342 ? 21.519 -6.621 -19.665 1.00 93.06 342 ALA A C 1
ATOM 2479 O O . ALA A 1 342 ? 20.753 -7.145 -18.862 1.00 93.06 342 ALA A O 1
ATOM 2480 N N . ILE A 1 343 ? 21.227 -5.469 -20.278 1.00 91.19 343 ILE A N 1
ATOM 2481 C CA . ILE A 1 343 ? 19.986 -4.720 -20.023 1.00 91.19 343 ILE A CA 1
ATOM 2482 C C . ILE A 1 343 ? 18.791 -5.371 -20.732 1.00 91.19 343 ILE A C 1
ATOM 2484 O O . ILE A 1 343 ? 17.720 -5.507 -20.144 1.00 91.19 343 ILE A O 1
ATOM 2488 N N . PHE A 1 344 ? 18.956 -5.763 -21.999 1.00 94.38 344 PHE A N 1
ATOM 2489 C CA . PHE A 1 344 ? 17.834 -6.140 -22.863 1.00 94.38 344 PHE A CA 1
ATOM 2490 C C . PHE A 1 344 ? 17.694 -7.645 -23.103 1.00 94.38 344 PHE A C 1
ATOM 2492 O O . PHE A 1 344 ? 16.715 -8.059 -23.719 1.00 94.38 344 PHE A O 1
ATOM 2499 N N . GLY A 1 345 ? 18.602 -8.484 -22.595 1.00 96.38 345 GLY A N 1
ATOM 2500 C CA . GLY A 1 345 ? 18.563 -9.939 -22.786 1.00 96.38 345 GLY A CA 1
ATOM 2501 C C . GLY A 1 345 ? 17.245 -10.588 -22.362 1.00 96.38 345 GLY A C 1
ATOM 2502 O O . GLY A 1 345 ? 16.787 -11.534 -23.004 1.00 96.38 345 GLY A O 1
ATOM 2503 N N . GLN A 1 346 ? 16.606 -10.051 -21.322 1.00 96.94 346 GLN A N 1
ATOM 2504 C CA . GLN A 1 346 ? 15.290 -10.472 -20.833 1.00 96.94 346 GLN A CA 1
ATOM 2505 C C . GLN A 1 346 ? 14.200 -9.408 -21.028 1.00 96.94 346 GLN A C 1
ATOM 2507 O O . GLN A 1 346 ? 13.120 -9.506 -20.456 1.00 96.94 346 GLN A O 1
ATOM 2512 N N . ALA A 1 347 ? 14.441 -8.405 -21.874 1.00 96.06 347 ALA A N 1
ATOM 2513 C CA . ALA A 1 347 ? 13.441 -7.382 -22.143 1.00 96.06 347 ALA A CA 1
ATOM 2514 C C . ALA A 1 347 ? 12.337 -7.890 -23.081 1.00 96.06 347 ALA A C 1
ATOM 2516 O O . ALA A 1 347 ? 12.580 -8.707 -23.979 1.00 96.06 347 ALA A O 1
ATOM 2517 N N . ARG A 1 348 ? 11.128 -7.366 -22.892 1.00 97.25 348 ARG A N 1
ATOM 2518 C CA . ARG A 1 348 ? 10.026 -7.427 -23.859 1.00 97.25 348 ARG A CA 1
ATOM 2519 C C . ARG A 1 348 ? 9.145 -6.193 -23.738 1.00 97.25 348 ARG A C 1
ATOM 2521 O O . ARG A 1 348 ? 9.180 -5.494 -22.726 1.00 97.25 348 ARG A O 1
ATOM 2528 N N . GLN A 1 349 ? 8.336 -5.934 -24.756 1.00 97.56 349 GLN A N 1
ATOM 2529 C CA . GLN A 1 349 ? 7.256 -4.963 -24.624 1.00 97.56 349 GLN A CA 1
ATOM 2530 C C . GLN A 1 349 ? 6.159 -5.498 -23.692 1.00 97.56 349 GLN A C 1
ATOM 2532 O O . GLN A 1 349 ? 5.812 -6.684 -23.722 1.00 97.56 349 GLN A O 1
ATOM 2537 N N . ALA A 1 350 ? 5.634 -4.616 -22.844 1.00 97.44 350 ALA A N 1
ATOM 2538 C CA . ALA A 1 350 ? 4.495 -4.918 -21.992 1.00 97.44 350 ALA A CA 1
ATOM 2539 C C . ALA A 1 350 ? 3.239 -5.219 -22.829 1.00 97.44 350 ALA A C 1
ATOM 2541 O O . ALA A 1 350 ? 3.075 -4.772 -23.966 1.00 97.44 350 ALA A O 1
ATOM 2542 N N . THR A 1 351 ? 2.324 -5.964 -22.238 1.00 96.69 351 THR A N 1
ATOM 2543 C CA . THR A 1 351 ? 1.042 -6.377 -22.801 1.00 96.69 351 THR A CA 1
ATOM 2544 C C . THR A 1 351 ? -0.086 -5.913 -21.889 1.00 96.69 351 THR A C 1
ATOM 2546 O O . THR A 1 351 ? 0.146 -5.512 -20.753 1.00 96.69 351 THR A O 1
ATOM 2549 N N . ALA A 1 352 ? -1.333 -6.035 -22.341 1.00 95.69 352 ALA A N 1
ATOM 2550 C CA . ALA A 1 352 ? -2.496 -5.708 -21.516 1.00 95.69 352 ALA A CA 1
ATOM 2551 C C . ALA A 1 352 ? -2.642 -6.582 -20.250 1.00 95.69 352 ALA A C 1
ATOM 2553 O O . ALA A 1 352 ? -3.466 -6.268 -19.400 1.00 95.69 352 ALA A O 1
ATOM 2554 N N . SER A 1 353 ? -1.883 -7.680 -20.131 1.00 94.75 353 SER A N 1
ATOM 2555 C CA . SER A 1 353 ? -1.847 -8.520 -18.923 1.00 94.75 353 SER A CA 1
ATOM 2556 C C . SER A 1 353 ? -0.805 -8.061 -17.899 1.00 94.75 353 SER A C 1
ATOM 2558 O O . SER A 1 353 ? -0.822 -8.541 -16.769 1.00 94.75 353 SER A O 1
ATOM 2560 N N . ASP A 1 354 ? 0.097 -7.150 -18.274 1.00 95.50 354 ASP A N 1
ATOM 2561 C CA . ASP A 1 354 ? 1.112 -6.613 -17.374 1.00 95.50 354 ASP A CA 1
ATOM 2562 C C . ASP A 1 354 ? 0.556 -5.416 -16.602 1.00 95.50 354 ASP A C 1
ATOM 2564 O O . ASP A 1 354 ? 0.014 -4.471 -17.182 1.00 95.50 354 ASP A O 1
ATOM 2568 N N . LEU A 1 355 ? 0.725 -5.448 -15.283 1.00 95.38 355 LEU A N 1
ATOM 2569 C CA . LEU A 1 355 ? 0.280 -4.394 -14.382 1.00 95.38 355 LEU A CA 1
ATOM 2570 C C . LEU A 1 355 ? 1.478 -3.557 -13.948 1.00 95.38 355 LEU A C 1
ATOM 2572 O O . LEU A 1 355 ? 2.383 -4.048 -13.275 1.00 95.38 355 LEU A O 1
ATOM 2576 N N . LEU A 1 356 ? 1.478 -2.282 -14.327 1.00 95.38 356 LEU A N 1
ATOM 2577 C CA . LEU A 1 356 ? 2.520 -1.352 -13.915 1.00 95.38 356 LEU A CA 1
ATOM 2578 C C . LEU A 1 356 ? 2.165 -0.740 -12.563 1.00 95.38 356 LEU A C 1
ATOM 2580 O O . LEU A 1 356 ? 1.040 -0.302 -12.332 1.00 95.38 356 LEU A O 1
ATOM 2584 N N . VAL A 1 357 ? 3.152 -0.672 -11.672 1.00 95.12 357 VAL A N 1
ATOM 2585 C CA . VAL A 1 357 ? 2.993 -0.005 -10.378 1.00 95.12 357 VAL A CA 1
ATOM 2586 C C . VAL A 1 357 ? 2.873 1.505 -10.576 1.00 95.12 357 VAL A C 1
ATOM 2588 O O . VAL A 1 357 ? 3.603 2.091 -11.377 1.00 95.12 357 VAL A O 1
ATOM 2591 N N . LEU A 1 358 ? 1.994 2.166 -9.823 1.00 94.06 358 LEU A N 1
ATOM 2592 C CA . LEU A 1 358 ? 1.754 3.611 -9.921 1.00 94.06 358 LEU A CA 1
ATOM 2593 C C . LEU A 1 358 ? 3.032 4.474 -9.868 1.00 94.06 358 LEU A C 1
ATOM 2595 O O . LEU A 1 358 ? 3.115 5.425 -10.652 1.00 94.06 358 LEU A O 1
ATOM 2599 N N . PRO A 1 359 ? 4.055 4.165 -9.037 1.00 92.19 359 PRO A N 1
ATOM 2600 C CA . PRO A 1 359 ? 5.318 4.901 -9.041 1.00 92.19 359 PRO A CA 1
ATOM 2601 C C . PRO A 1 359 ? 6.039 4.924 -10.395 1.00 92.19 359 PRO A C 1
ATOM 2603 O O . PRO A 1 359 ? 6.803 5.849 -10.638 1.00 92.19 359 PRO A O 1
ATOM 2606 N N . SER A 1 360 ? 5.773 3.976 -11.304 1.00 92.50 360 SER A N 1
ATOM 2607 C CA . SER A 1 360 ? 6.356 3.994 -12.654 1.00 92.50 360 SER A CA 1
ATOM 2608 C C . SER A 1 360 ? 5.956 5.236 -13.463 1.00 92.50 360 SER A C 1
ATOM 2610 O O . SER A 1 360 ? 6.715 5.685 -14.320 1.00 92.50 360 SER A O 1
ATOM 2612 N N . SER A 1 361 ? 4.813 5.858 -13.153 1.00 91.38 361 SER A N 1
ATOM 2613 C CA . SER A 1 361 ? 4.348 7.078 -13.829 1.00 91.38 361 SER A CA 1
ATOM 2614 C C . SER A 1 361 ? 5.329 8.250 -13.741 1.00 91.38 361 SER A C 1
ATOM 2616 O O . SER A 1 361 ? 5.338 9.089 -14.638 1.00 91.38 361 SER A O 1
ATOM 2618 N N . SER A 1 362 ? 6.164 8.312 -12.696 1.00 88.44 362 SER A N 1
ATOM 2619 C CA . SER A 1 362 ? 7.134 9.397 -12.512 1.00 88.44 362 SER A CA 1
ATOM 2620 C C . SER A 1 362 ? 8.433 9.204 -13.299 1.00 88.44 362 SER A C 1
ATOM 2622 O O . SER A 1 362 ? 9.207 10.154 -13.404 1.00 88.44 362 SER A O 1
ATOM 2624 N N . VAL A 1 363 ? 8.672 8.006 -13.846 1.00 87.81 363 VAL A N 1
ATOM 2625 C CA . VAL A 1 363 ? 9.909 7.663 -14.571 1.00 87.81 363 VAL A CA 1
ATOM 2626 C C . VAL A 1 363 ? 9.684 7.345 -16.051 1.00 87.81 363 VAL A C 1
ATOM 2628 O O . VAL A 1 363 ? 10.625 7.408 -16.840 1.00 87.81 363 VAL A O 1
ATOM 2631 N N . ILE A 1 364 ? 8.456 7.017 -16.459 1.00 89.12 364 ILE A N 1
ATOM 2632 C CA . ILE A 1 364 ? 8.129 6.740 -17.864 1.00 89.12 364 ILE A CA 1
ATOM 2633 C C . ILE A 1 364 ? 8.355 7.994 -18.724 1.00 89.12 364 ILE A C 1
ATOM 2635 O O . ILE A 1 364 ? 7.865 9.072 -18.398 1.00 89.12 364 ILE A O 1
ATOM 2639 N N . ALA A 1 365 ? 9.048 7.819 -19.858 1.00 83.94 365 ALA A N 1
ATOM 2640 C CA . ALA A 1 365 ? 9.436 8.892 -20.783 1.00 83.94 365 ALA A CA 1
ATOM 2641 C C . ALA A 1 365 ? 10.266 10.005 -20.110 1.00 83.94 365 ALA A C 1
ATOM 2643 O O . ALA A 1 365 ? 10.057 11.196 -20.361 1.00 83.94 365 ALA A O 1
ATOM 2644 N N . THR A 1 366 ? 11.177 9.599 -19.221 1.00 83.00 366 THR A N 1
ATOM 2645 C CA . THR A 1 366 ? 12.164 10.474 -18.588 1.00 83.00 366 THR A CA 1
ATOM 2646 C C . THR A 1 366 ? 13.559 9.884 -18.741 1.00 83.00 366 THR A C 1
ATOM 2648 O O . THR A 1 366 ? 13.743 8.667 -18.718 1.00 83.00 366 THR A O 1
ATOM 2651 N N . THR A 1 367 ? 14.561 10.754 -18.841 1.00 80.00 367 THR A N 1
ATOM 2652 C CA . THR A 1 367 ? 15.953 10.322 -18.927 1.00 80.00 367 THR A CA 1
ATOM 2653 C C . THR A 1 367 ? 16.494 9.901 -17.561 1.00 80.00 367 THR A C 1
ATOM 2655 O O . THR A 1 367 ? 16.261 10.536 -16.531 1.00 80.00 367 THR A O 1
ATOM 2658 N N . VAL A 1 368 ? 17.288 8.837 -17.554 1.00 75.31 368 VAL A N 1
ATOM 2659 C CA . VAL A 1 368 ? 18.011 8.316 -16.397 1.00 75.31 368 VAL A CA 1
ATOM 2660 C C . VAL A 1 368 ? 19.442 8.846 -16.409 1.00 75.31 368 VAL A C 1
ATOM 2662 O O . VAL A 1 368 ? 20.189 8.669 -17.372 1.00 75.31 368 VAL A O 1
ATOM 2665 N N . ALA A 1 369 ? 19.868 9.492 -15.325 1.00 75.31 369 ALA A N 1
ATOM 2666 C CA . ALA A 1 369 ? 21.233 9.998 -15.211 1.00 75.31 369 ALA A CA 1
ATOM 2667 C C . ALA A 1 369 ? 22.272 8.874 -15.403 1.00 75.31 369 ALA A C 1
ATOM 2669 O O . ALA A 1 369 ? 22.163 7.802 -14.813 1.00 75.31 369 ALA A O 1
ATOM 2670 N N . GLY A 1 370 ? 23.300 9.127 -16.218 1.00 66.50 370 GLY A N 1
ATOM 2671 C CA . GLY A 1 370 ? 24.396 8.178 -16.453 1.00 66.50 370 GLY A CA 1
ATOM 2672 C C . GLY A 1 370 ? 24.161 7.148 -17.562 1.00 66.50 370 GLY A C 1
ATOM 2673 O O . GLY A 1 370 ? 25.102 6.438 -17.910 1.00 66.50 370 GLY A O 1
ATOM 2674 N N . ILE A 1 371 ? 22.970 7.093 -18.172 1.00 69.06 371 ILE A N 1
ATOM 2675 C CA . ILE A 1 371 ? 22.739 6.271 -19.369 1.00 69.06 371 ILE A CA 1
ATOM 2676 C C . ILE A 1 371 ? 23.094 7.096 -20.623 1.00 69.06 371 ILE A C 1
ATOM 2678 O O . ILE A 1 371 ? 22.616 8.224 -20.770 1.00 69.06 371 ILE A O 1
ATOM 2682 N N . PRO A 1 372 ? 23.957 6.602 -21.529 1.00 60.81 372 PRO A N 1
ATOM 2683 C CA . PRO A 1 372 ? 24.312 7.336 -22.739 1.00 60.81 372 PRO A CA 1
ATOM 2684 C C . PRO A 1 372 ? 23.135 7.388 -23.725 1.00 60.81 372 PRO A C 1
ATOM 2686 O O . PRO A 1 372 ? 22.357 6.444 -23.844 1.00 60.81 372 PRO A O 1
ATOM 2689 N N . ALA A 1 373 ? 23.020 8.478 -24.485 1.00 60.22 373 ALA A N 1
ATOM 2690 C CA . ALA A 1 373 ? 22.198 8.471 -25.695 1.00 60.22 373 ALA A CA 1
ATOM 2691 C C . ALA A 1 373 ? 22.724 7.387 -26.665 1.00 60.22 373 ALA A C 1
ATOM 2693 O O . ALA A 1 373 ? 23.930 7.123 -26.677 1.00 60.22 373 ALA A O 1
ATOM 2694 N N . PRO A 1 374 ? 21.868 6.750 -27.480 1.00 61.38 374 PRO A N 1
ATOM 2695 C CA . PRO A 1 374 ? 20.448 7.041 -27.724 1.00 61.38 374 PRO A CA 1
ATOM 2696 C C . PRO A 1 374 ? 19.461 6.272 -26.832 1.00 61.38 374 PRO A C 1
ATOM 2698 O O . PRO A 1 374 ? 18.258 6.412 -27.003 1.00 61.38 374 PRO A O 1
ATOM 2701 N N . VAL A 1 375 ? 19.950 5.430 -25.917 1.00 66.81 375 VAL A N 1
ATOM 2702 C CA . VAL A 1 375 ? 19.115 4.534 -25.092 1.00 66.81 375 VAL A CA 1
ATOM 2703 C C . VAL A 1 37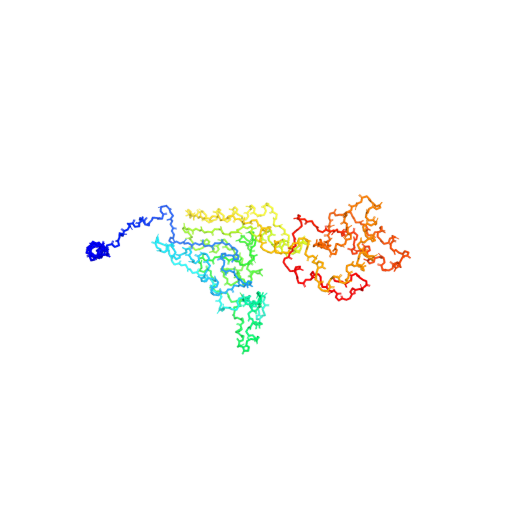5 ? 18.450 5.243 -23.908 1.00 66.81 375 VAL A C 1
ATOM 2705 O O . VAL A 1 375 ? 17.626 4.645 -23.225 1.00 66.81 375 VAL A O 1
ATOM 2708 N N . ASN A 1 376 ? 18.811 6.503 -23.666 1.00 69.31 376 ASN A N 1
ATOM 2709 C CA . ASN A 1 376 ? 18.369 7.296 -22.530 1.00 69.31 376 ASN A CA 1
ATOM 2710 C C . ASN A 1 376 ? 17.347 8.363 -22.937 1.00 69.31 376 ASN A C 1
ATOM 2712 O O . ASN A 1 376 ? 17.744 9.450 -23.368 1.00 69.31 376 ASN A O 1
ATOM 2716 N N . VAL A 1 377 ? 16.058 8.047 -22.829 1.00 58.38 377 VAL A N 1
ATOM 2717 C CA . VAL A 1 377 ? 14.946 8.874 -23.327 1.00 58.38 377 VAL A CA 1
ATOM 2718 C C . VAL A 1 377 ? 13.721 8.811 -22.432 1.00 58.38 377 VAL A C 1
ATOM 2720 O O . VAL A 1 377 ? 13.407 7.710 -21.929 1.00 58.38 377 VAL A O 1
#

pLDDT: mean 92.13, std 10.87, range [46.47, 98.81]

Secondary structure (DSSP, 8-state):
--SHHHHHHHHHHHHHHSS-----S------PPP---TT---TTEEEEESHHHHT-BTTB--HHHHHTSHHHHHHHHHHHTT---------SSSS--EEETTEEEE-PPEEE-SSSEEEHHHHHHHTT---PPP--BTT----S--SEEE-TT--GGGGG-TTGGGG-HHHHTT-SSTT--HHHHHHHT--SEEEEESTTHHHHHHHHTTTS-SSSPPPPHHHHHHHHHHHHHHHHTTS-EEEEPPPP-GGGSHHHHSS-TT-B-TT-TTTGGGHHHHIIIIIHHHHHHHHHTT-TTSS-PPPSSS-BPPEEE-TTS---HHHHHHHHHHHH-HHHHHHHHHHHTTEEE--TT----GGGGGTTT-PPTTPPTTS--

Sequence (377 aa):
MKTIKYILLSAILIGFSSCSEDDSNDMVVEPLPELTTGSADFSKYVAVGASFTAGYTDGGLFIAGQENSFPKIMSEQFAMGGGGSFTQPLMNDNTGGILVGGTPATGYRLVFGGAGPVPLNTYLTNLGAPVPPITTEAGNNIGSNFNNFGIPGAKSWHLVTPGYAALSPYYARIASAPTATVLADAMAQSPTFFSLSEVGGNDVLGYATTGGDGTNTITPIGQFDTALNALVNGLTSNGAKGVVTNVPYITDLPHFTTVPYNALNPSNPALAPQIPTLNAQLYGPLDNIFTAYGEPNRVNPLSTTMANPVLIHDETAINRSAEITGALTPVLGAQTAAVFGAIFGQARQATASDLLVLPSSSVIATTVAGIPAPVNV